Protein AF-A0A852VTM4-F1 (afdb_monomer_lite)

Radius of gyration: 18.99 Å; chains: 1; bounding box: 50×36×52 Å

Foldseek 3Di:
DDPVLLVVLCVCLVPPDPCNLVSLLVSLVVCLLQLVLVVSLVSLVVCLVVVHPCNLVSLLSNLVSCLQQQVLVVSLVSLVPHPDVSSVVSVVSNCVLLLHLPCVLVNLVVVLVPDPDLLVNLVSLLVSQLSCLLVVNHDPVSLVVSLVSCVVSVNLVSNLSSLLSQCLLQLPDPVSVVVSLVVLVVSPPGPLSLLSNLLSLLLSCVLPVPPVSLVVSVVSVVVGPGDTSSNSLSQLSNVVVVRHDPDDDHPHPDDPVSSSVSSVVSSVVSSVSSVVVVVD

pLDDT: mean 93.36, std 6.74, range [53.25, 98.69]

Secondary structure (DSSP, 8-state):
--HHHHHHHHHHHHS-STTHHHHHHHHHHHHHHTT-HHHHHHHHHHHHHTT-S-HHHHHHHHHHHHHHTT-HHHHHHHHTTS-HHHHHHHHHHHHHHTT--TTHHHHHHHHHHH---HHHHHHHHHHHHHHHHHTT---HHHHHHHHHHHHHTT-HHHHHHHHHHHHHHTTT-HHHHHHHHHHHHHH--SHHHHHHHHHHHHHHHHHHT-HHHHHHHHHHHHT-S---GGGHHHHHHHHHTT-PPPPPP---SS-HHHHHHHHHHHHHHHHHHHHHHHH-

Organism: NCBI:txid1285192

Sequence (280 aa):
MSNENIKVLRELGESRTVVSESAQVWCGYRLRTLGRTEEALGVFETLVAEGAERPALYSLQRAVTLAIDRRHRDAIAAAEELPGERRETVEFMVRAREGIYTGYPEMYERRIARAVSRRFQVELTGSWLRSKHLLGQATGNDVHRVRDEAEAAGHGGAVCKAIAVWGEMNLFDNHIGAQVEQELRENISSHDRYSALAHFLALRAWALGSEELLQLARQATLAVDHRNGAWIPVEILLEEMGHPVPSAQVQWIDSQASVRERWITLHSAVVERARTAAQA

Structure (mmCIF, N/CA/C/O backbone):
data_AF-A0A852VTM4-F1
#
_entry.id   AF-A0A852VTM4-F1
#
loop_
_atom_site.group_PDB
_atom_site.id
_atom_site.type_symbol
_atom_site.label_atom_id
_atom_site.label_alt_id
_atom_site.label_comp_id
_atom_site.label_asym_id
_atom_site.label_entity_id
_atom_site.label_seq_id
_atom_site.pdbx_PDB_ins_code
_atom_site.Cartn_x
_atom_site.Cartn_y
_atom_site.Cartn_z
_atom_site.occupancy
_atom_site.B_iso_or_equiv
_atom_site.auth_seq_id
_atom_site.auth_comp_id
_atom_site.auth_asym_id
_atom_site.auth_atom_id
_atom_site.pdbx_PDB_model_num
ATOM 1 N N . MET A 1 1 ? -11.903 -15.665 2.717 1.00 53.25 1 MET A N 1
ATOM 2 C CA . MET A 1 1 ? -12.117 -15.560 4.185 1.00 53.25 1 MET A CA 1
ATOM 3 C C . MET A 1 1 ? -13.590 -15.247 4.428 1.00 53.25 1 MET A C 1
ATOM 5 O O . MET A 1 1 ? -14.107 -14.397 3.719 1.00 53.25 1 MET A O 1
ATOM 9 N N . SER A 1 2 ? -14.272 -15.972 5.322 1.00 65.12 2 SER A N 1
ATOM 10 C CA . SER A 1 2 ? -15.742 -16.100 5.330 1.00 65.12 2 SER A CA 1
ATOM 11 C C . SER A 1 2 ? -16.481 -15.038 6.163 1.00 65.12 2 SER A C 1
ATOM 13 O O . SER A 1 2 ? -15.960 -14.517 7.150 1.00 65.12 2 SER A O 1
ATOM 15 N N . ASN A 1 3 ? -17.741 -14.774 5.790 1.00 79.56 3 ASN A N 1
ATOM 16 C CA . ASN A 1 3 ? -18.722 -13.997 6.569 1.00 79.56 3 ASN A CA 1
ATOM 17 C C . ASN A 1 3 ? -18.927 -14.532 8.000 1.00 79.56 3 ASN A C 1
ATOM 19 O O . ASN A 1 3 ? -19.365 -13.799 8.882 1.00 79.56 3 ASN A O 1
ATOM 23 N N . GLU A 1 4 ? -18.577 -15.794 8.238 1.00 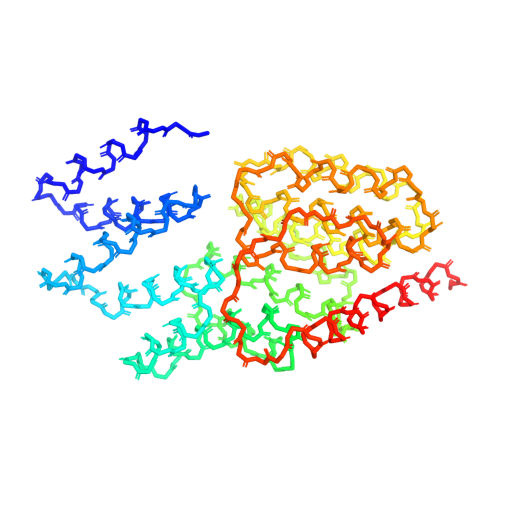84.25 4 GLU A N 1
ATOM 24 C CA . GLU A 1 4 ? -18.668 -16.469 9.532 1.00 84.25 4 GLU A CA 1
ATOM 25 C C . GLU A 1 4 ? -17.771 -15.818 10.592 1.00 84.25 4 GLU A C 1
ATOM 27 O O . GLU A 1 4 ? -18.231 -15.542 11.696 1.00 84.25 4 GLU A O 1
ATOM 32 N N . ASN A 1 5 ? -16.538 -15.436 10.236 1.00 84.94 5 ASN A N 1
ATOM 33 C CA . ASN A 1 5 ? -15.644 -14.733 11.163 1.00 84.94 5 ASN A CA 1
ATOM 34 C C . ASN A 1 5 ? -16.200 -13.362 11.577 1.00 84.94 5 ASN A C 1
ATOM 36 O O . ASN A 1 5 ? -16.026 -12.943 12.716 1.00 84.94 5 ASN A O 1
ATOM 40 N N . ILE A 1 6 ? -16.868 -12.654 10.659 1.00 91.75 6 ILE A N 1
ATOM 41 C CA . ILE A 1 6 ? -17.502 -11.360 10.957 1.00 91.75 6 ILE A CA 1
ATOM 42 C C . ILE A 1 6 ? -18.691 -11.562 11.890 1.00 91.75 6 ILE A C 1
ATOM 44 O O . ILE A 1 6 ? -18.846 -10.801 12.839 1.00 91.75 6 ILE A O 1
ATOM 48 N N . LYS A 1 7 ? -19.502 -12.596 11.644 1.00 91.81 7 LYS A N 1
ATOM 49 C CA . LYS A 1 7 ? -20.631 -12.950 12.504 1.00 91.81 7 LYS A CA 1
ATOM 50 C C . LYS A 1 7 ? -20.168 -13.223 13.939 1.00 91.81 7 LYS A C 1
ATOM 52 O O . LYS A 1 7 ? -20.672 -12.583 14.852 1.00 91.81 7 LYS A O 1
ATOM 57 N N . VAL A 1 8 ? -19.145 -14.062 14.116 1.00 92.62 8 VAL A N 1
ATOM 58 C CA . VAL A 1 8 ? -18.569 -14.362 15.440 1.00 92.62 8 VAL A CA 1
ATOM 59 C C . VAL A 1 8 ? -18.052 -13.095 16.130 1.00 92.62 8 VAL A C 1
ATOM 61 O O . VAL A 1 8 ? -18.303 -12.888 17.314 1.00 92.62 8 VAL A O 1
ATOM 64 N N . LEU A 1 9 ? -17.355 -12.213 15.405 1.00 93.44 9 LEU A N 1
ATOM 65 C CA . LEU A 1 9 ? -16.859 -10.954 15.975 1.00 93.44 9 LEU A CA 1
ATOM 66 C C . LEU A 1 9 ? -17.992 -10.001 16.385 1.00 93.44 9 LEU A C 1
ATOM 68 O O . LEU A 1 9 ? -17.848 -9.306 17.388 1.00 93.44 9 LEU A O 1
ATOM 72 N N . ARG A 1 10 ? -19.109 -9.971 15.644 1.00 93.25 10 ARG A N 1
ATOM 73 C CA . ARG A 1 10 ? -20.301 -9.193 16.019 1.00 93.25 10 ARG A CA 1
ATOM 74 C C . ARG A 1 10 ? -20.950 -9.744 17.284 1.00 93.25 10 ARG A C 1
ATOM 76 O O . ARG A 1 10 ? -21.135 -8.987 18.225 1.00 93.25 10 ARG A O 1
ATOM 83 N N . GLU A 1 11 ? -21.184 -11.053 17.345 1.00 92.38 11 GLU A N 1
ATOM 84 C CA . GLU A 1 11 ? -21.771 -11.716 18.520 1.00 92.38 11 GLU A CA 1
ATOM 85 C C . GLU A 1 11 ? -20.918 -11.494 19.782 1.00 92.38 11 GLU A C 1
ATOM 87 O O . GLU A 1 11 ? -21.432 -11.140 20.843 1.00 92.38 11 GLU A O 1
ATOM 92 N N . LEU A 1 12 ? -19.589 -11.619 19.669 1.00 92.12 12 L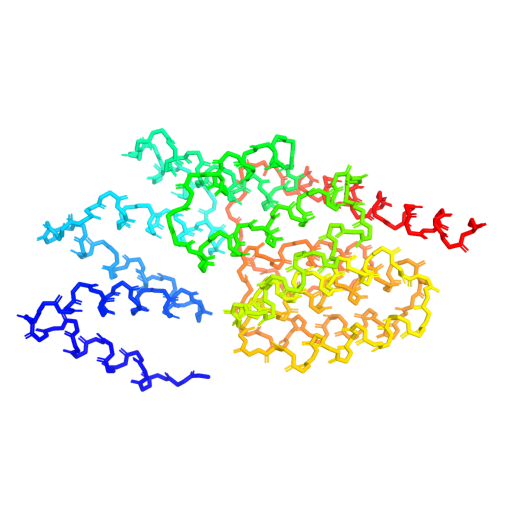EU A N 1
ATOM 93 C CA . LEU A 1 12 ? -18.672 -11.296 20.767 1.00 92.12 12 LEU A CA 1
ATOM 94 C C . LEU A 1 12 ? -18.719 -9.810 21.139 1.00 92.12 12 LEU A C 1
ATOM 96 O O . LEU A 1 12 ? -18.677 -9.480 22.323 1.00 92.12 12 LEU A O 1
ATOM 100 N N . GLY A 1 13 ? -18.835 -8.928 20.149 1.00 88.81 13 GLY A N 1
ATOM 101 C CA . GLY A 1 13 ? -18.973 -7.485 20.335 1.00 88.81 13 GLY A CA 1
ATOM 102 C C . GLY A 1 13 ? -20.284 -7.046 20.993 1.00 88.81 13 GLY A C 1
ATOM 103 O O . GLY A 1 13 ? -20.347 -5.937 21.511 1.00 88.81 13 GLY A O 1
ATOM 104 N N . GLU A 1 14 ? -21.307 -7.898 21.004 1.00 88.62 14 GLU A N 1
ATOM 105 C CA . GLU A 1 14 ? -22.592 -7.660 21.676 1.00 88.62 14 GLU A CA 1
ATOM 106 C C . GLU A 1 14 ? -22.625 -8.247 23.101 1.00 88.62 14 GLU A C 1
ATOM 108 O O . GLU A 1 14 ? -23.451 -7.857 23.927 1.00 88.62 14 GLU A O 1
ATOM 113 N N . SER A 1 15 ? -21.704 -9.163 23.422 1.00 83.62 15 SER A N 1
ATOM 114 C CA . SER A 1 15 ? -21.735 -9.993 24.637 1.00 83.62 15 SER A CA 1
ATOM 115 C C . SER A 1 15 ? -21.480 -9.261 25.971 1.00 83.62 15 SER A C 1
ATOM 117 O O . SER A 1 15 ? -21.492 -9.905 27.019 1.00 83.62 15 SER A O 1
ATOM 119 N N . ARG A 1 16 ? -21.258 -7.933 25.974 1.00 79.25 16 ARG A N 1
ATOM 120 C CA . ARG A 1 16 ? -20.900 -7.111 27.161 1.00 79.25 16 ARG A CA 1
ATOM 121 C C . ARG A 1 16 ? -19.764 -7.710 28.007 1.00 79.25 16 ARG A C 1
ATOM 123 O O . ARG A 1 16 ? -19.750 -7.603 29.232 1.00 79.25 16 ARG A O 1
ATOM 130 N N . THR A 1 17 ? -18.809 -8.362 27.353 1.00 83.62 17 THR A N 1
ATOM 131 C CA . THR A 1 17 ? -17.619 -8.940 27.991 1.00 83.62 17 THR A CA 1
ATOM 132 C C . THR A 1 17 ? -16.431 -7.978 27.925 1.00 83.62 17 THR A C 1
ATOM 134 O O . THR A 1 17 ? -16.429 -7.021 27.155 1.00 83.62 17 THR A O 1
ATOM 137 N N . VAL A 1 18 ? -15.355 -8.260 28.666 1.00 82.75 18 VAL A N 1
ATOM 138 C CA . VAL A 1 18 ? -14.104 -7.469 28.601 1.00 82.75 18 VAL A CA 1
ATOM 139 C C . VAL A 1 18 ? -13.436 -7.479 27.216 1.00 82.75 18 VAL A C 1
ATOM 141 O O . VAL A 1 18 ? -12.551 -6.675 26.948 1.00 82.75 18 VAL A O 1
ATOM 144 N N . VAL A 1 19 ? -13.844 -8.388 26.322 1.00 87.94 19 VAL A N 1
ATOM 145 C CA . VAL A 1 19 ? -13.322 -8.481 24.949 1.00 87.94 19 VAL A CA 1
ATOM 146 C C . VAL A 1 19 ? -14.236 -7.830 23.907 1.00 87.94 19 VAL A C 1
ATOM 148 O O . VAL A 1 19 ? -13.864 -7.794 22.736 1.00 87.94 19 VAL A O 1
ATOM 151 N N . SER A 1 20 ? -15.395 -7.302 24.315 1.00 88.62 20 SER A N 1
ATOM 152 C CA . SER A 1 20 ? -16.438 -6.761 23.430 1.00 88.62 20 SER A CA 1
ATOM 153 C C . SER A 1 20 ? -15.893 -5.675 22.498 1.00 88.62 20 SER A C 1
ATOM 155 O O . SER A 1 20 ? -15.987 -5.795 21.277 1.00 88.62 20 SER A O 1
ATOM 157 N N . GLU A 1 21 ? -15.211 -4.671 23.058 1.00 88.56 21 GLU A N 1
ATOM 158 C CA . GLU A 1 21 ? -14.627 -3.579 22.270 1.00 88.56 21 GLU A CA 1
ATOM 159 C C . GLU A 1 21 ? -13.563 -4.086 21.295 1.00 88.56 21 GLU A C 1
ATOM 161 O O . GLU A 1 21 ? -13.533 -3.716 20.123 1.00 88.56 21 GLU A O 1
ATOM 166 N N . SER A 1 22 ? -12.691 -4.986 21.760 1.00 90.56 22 SER A N 1
ATOM 167 C CA . SER A 1 22 ? -11.661 -5.575 20.903 1.00 90.56 22 SER A CA 1
ATOM 168 C C . SER A 1 22 ? -12.292 -6.345 19.742 1.00 90.56 22 SER A C 1
ATOM 170 O O . SER A 1 22 ? -11.836 -6.216 18.606 1.00 90.56 22 SER A O 1
ATOM 172 N N . ALA A 1 23 ? -13.358 -7.109 19.995 1.00 93.00 23 ALA A N 1
ATOM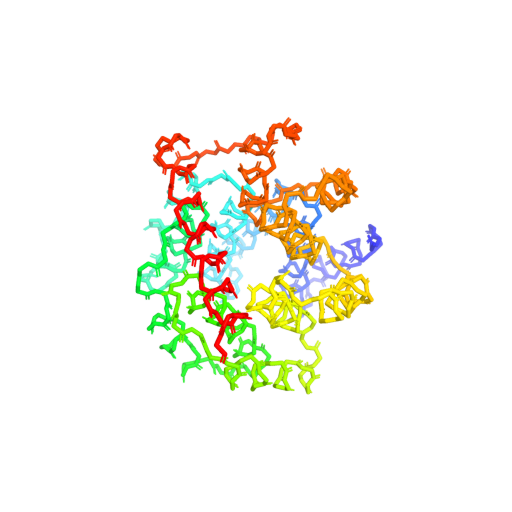 173 C CA . ALA A 1 23 ? -14.088 -7.836 18.963 1.00 93.00 23 ALA A CA 1
ATOM 174 C C . ALA A 1 23 ? -14.714 -6.886 17.928 1.00 93.00 23 ALA A C 1
ATOM 176 O O . ALA A 1 23 ? -14.562 -7.118 16.726 1.00 93.00 23 ALA A O 1
ATOM 177 N N . GLN A 1 24 ? -15.320 -5.777 18.366 1.00 93.44 24 GLN A N 1
ATOM 178 C CA . GLN A 1 24 ? -15.852 -4.742 17.474 1.00 93.44 24 GLN A CA 1
ATOM 179 C C . GLN A 1 24 ? -14.743 -4.093 16.631 1.00 93.44 24 GLN A C 1
ATOM 181 O O . GLN A 1 24 ? -14.876 -3.994 15.413 1.00 93.44 24 GLN A O 1
ATOM 186 N N . VAL A 1 25 ? -13.597 -3.745 17.223 1.00 93.12 25 VAL A N 1
ATOM 187 C CA . VAL A 1 25 ? -12.449 -3.193 16.479 1.00 93.12 25 VAL A CA 1
ATOM 188 C C . VAL A 1 25 ? -11.965 -4.162 15.399 1.00 93.12 25 VAL A C 1
ATOM 190 O O . VAL A 1 25 ? -11.777 -3.772 14.243 1.00 93.12 25 VAL A O 1
ATOM 193 N N . TRP A 1 26 ? -11.795 -5.442 15.743 1.00 93.38 26 TRP A N 1
ATOM 194 C CA . TRP A 1 26 ? -11.408 -6.466 14.773 1.00 93.38 26 TRP A CA 1
ATOM 195 C C . TRP A 1 26 ? -12.478 -6.678 13.698 1.00 93.38 26 TRP A C 1
ATOM 197 O O . TRP A 1 26 ? -12.126 -6.893 12.536 1.00 93.38 26 TRP A O 1
ATOM 207 N N . CYS A 1 27 ? -13.764 -6.570 14.046 1.00 94.81 27 CYS A N 1
ATOM 208 C CA . CYS A 1 27 ? -14.870 -6.593 13.090 1.00 94.81 27 CYS A CA 1
ATOM 209 C C . CYS A 1 27 ? -14.734 -5.453 12.072 1.00 94.81 27 CYS A C 1
ATOM 211 O O . CYS A 1 27 ? -14.711 -5.711 10.867 1.00 94.81 27 CYS A O 1
ATOM 213 N N . GLY A 1 28 ? -14.530 -4.218 12.544 1.00 95.31 28 GLY A N 1
ATOM 214 C CA . GLY A 1 28 ? -14.299 -3.046 11.696 1.00 95.31 28 GLY A CA 1
ATOM 215 C C . GLY A 1 28 ? -13.098 -3.227 10.761 1.00 95.31 28 GLY A C 1
ATOM 216 O O . GLY A 1 28 ? -13.202 -2.984 9.557 1.00 95.31 28 GLY A O 1
ATOM 217 N N . TYR A 1 29 ? -11.975 -3.755 11.264 1.00 92.94 29 TYR A N 1
ATOM 218 C CA . TYR A 1 29 ? -10.811 -4.070 10.423 1.00 92.94 29 TYR A CA 1
ATOM 219 C C . TYR A 1 29 ? -11.119 -5.099 9.338 1.00 92.94 29 TYR A C 1
ATOM 221 O O . TYR A 1 29 ? -10.671 -4.938 8.202 1.00 92.94 29 TYR A O 1
ATOM 229 N N . ARG A 1 30 ? -11.891 -6.144 9.654 1.00 91.44 30 ARG A N 1
ATOM 230 C CA . ARG A 1 30 ? -12.263 -7.168 8.671 1.00 91.44 30 ARG A CA 1
ATOM 231 C C . ARG A 1 30 ? -13.216 -6.636 7.613 1.00 91.44 30 ARG A C 1
ATOM 233 O O . ARG A 1 30 ? -12.986 -6.906 6.438 1.00 91.44 30 ARG A O 1
ATOM 240 N N . LEU A 1 31 ? -14.227 -5.868 8.010 1.00 94.25 31 LEU A N 1
ATOM 241 C CA . LEU A 1 31 ? -15.154 -5.216 7.084 1.00 94.25 31 LEU A CA 1
ATOM 242 C C . LEU A 1 31 ? -14.398 -4.304 6.109 1.00 94.25 31 LEU A C 1
ATOM 244 O O . LEU A 1 31 ? -14.565 -4.438 4.898 1.00 94.25 31 LEU A O 1
ATOM 248 N N . ARG A 1 32 ? -13.469 -3.485 6.620 1.00 93.06 32 ARG A N 1
ATOM 249 C CA . ARG A 1 32 ? -12.593 -2.629 5.806 1.00 93.06 32 ARG A CA 1
ATOM 250 C C . ARG A 1 32 ? -11.769 -3.420 4.787 1.00 93.06 32 ARG A C 1
ATOM 252 O O . ARG A 1 32 ? -11.744 -3.064 3.617 1.00 93.06 32 ARG A O 1
ATOM 259 N N . THR A 1 33 ? -11.114 -4.509 5.197 1.00 87.06 33 THR A N 1
ATOM 260 C CA . THR A 1 33 ? -10.317 -5.353 4.279 1.00 87.06 33 THR A CA 1
ATOM 261 C C . THR A 1 33 ? -11.158 -6.020 3.180 1.00 87.06 33 THR A C 1
ATOM 263 O O . THR A 1 33 ? -10.609 -6.436 2.162 1.00 87.06 33 THR A O 1
ATOM 266 N N . LEU A 1 34 ? -12.473 -6.146 3.372 1.00 88.31 34 LEU A N 1
ATOM 267 C CA . LEU A 1 34 ? -13.403 -6.690 2.378 1.00 88.31 34 LEU A CA 1
ATOM 268 C C . LEU A 1 34 ? -14.100 -5.606 1.540 1.00 88.31 34 LEU A C 1
ATOM 270 O O . LEU A 1 34 ? -15.012 -5.932 0.789 1.00 88.31 34 LEU A O 1
ATOM 274 N N . GLY A 1 35 ? -13.728 -4.330 1.689 1.00 89.38 35 GLY A N 1
ATOM 275 C CA . GLY A 1 35 ? -14.391 -3.226 0.987 1.00 89.38 35 GLY A CA 1
ATOM 276 C C . GLY A 1 35 ? -15.808 -2.925 1.484 1.00 89.38 35 GLY A C 1
ATOM 277 O O . GLY A 1 35 ? -16.553 -2.208 0.824 1.00 89.38 35 GLY A O 1
ATOM 278 N N . ARG A 1 36 ? -16.209 -3.457 2.648 1.00 94.06 36 ARG A N 1
ATOM 279 C CA . ARG A 1 36 ? -17.499 -3.158 3.298 1.00 94.06 36 ARG A CA 1
ATOM 280 C C . ARG A 1 36 ? -17.364 -1.885 4.132 1.00 94.06 36 ARG A C 1
ATOM 282 O O . ARG A 1 36 ? -17.519 -1.906 5.353 1.00 94.06 36 ARG A O 1
ATOM 289 N N . THR A 1 37 ? -16.992 -0.799 3.459 1.00 94.81 37 THR A N 1
ATOM 290 C CA . THR A 1 37 ? -16.524 0.446 4.079 1.00 94.81 37 THR A CA 1
ATOM 291 C C . THR A 1 37 ? -17.583 1.078 4.972 1.00 94.81 37 THR A C 1
ATOM 293 O O . THR A 1 37 ? -17.288 1.345 6.131 1.00 94.81 37 THR A O 1
ATOM 296 N N . GLU A 1 38 ? -18.820 1.230 4.497 1.00 97.12 38 GLU A N 1
ATOM 297 C CA . GLU A 1 38 ? -19.896 1.843 5.293 1.00 97.12 38 GLU A CA 1
ATOM 298 C C . GLU A 1 38 ? -20.192 1.060 6.582 1.00 97.12 38 GLU A C 1
ATOM 300 O O . GLU A 1 38 ? -20.377 1.644 7.646 1.00 97.12 38 GLU A O 1
ATOM 305 N N . GLU A 1 39 ? -20.143 -0.273 6.533 1.00 97.12 39 GLU A N 1
ATOM 306 C CA . GLU A 1 39 ? -20.316 -1.094 7.736 1.00 97.12 39 GLU A CA 1
ATOM 307 C C . GLU A 1 39 ? -19.127 -0.976 8.693 1.00 97.12 39 GLU A C 1
ATOM 309 O O . GLU A 1 39 ? -19.313 -0.973 9.908 1.00 97.12 39 GLU A O 1
ATOM 314 N N . ALA A 1 40 ? -17.901 -0.874 8.171 1.00 97.06 40 ALA A N 1
ATOM 315 C CA . ALA A 1 40 ? -16.721 -0.634 8.995 1.00 97.06 40 ALA A CA 1
ATOM 316 C C . ALA A 1 40 ? -16.779 0.741 9.679 1.00 97.06 40 ALA A C 1
ATOM 318 O O . ALA A 1 40 ? -16.452 0.846 10.861 1.00 97.06 40 ALA A O 1
ATOM 319 N N . LEU A 1 41 ? -17.212 1.778 8.952 1.00 97.75 41 LEU A N 1
ATOM 320 C CA . LEU A 1 41 ? -17.407 3.124 9.491 1.00 97.75 41 LEU A CA 1
ATOM 321 C C . LEU A 1 41 ? -18.455 3.117 10.601 1.00 97.75 41 LEU A C 1
ATOM 323 O O . LEU A 1 41 ? -18.151 3.594 11.691 1.00 97.75 41 LEU A O 1
ATOM 327 N N . GLY A 1 42 ? -19.608 2.478 10.376 1.00 97.19 42 GLY A N 1
ATOM 328 C CA . GLY A 1 42 ? -20.651 2.343 11.394 1.00 97.19 42 GLY A CA 1
ATOM 329 C C . GLY A 1 42 ? -20.140 1.695 12.685 1.00 97.19 42 GLY A C 1
ATOM 330 O O . GLY A 1 42 ? -20.409 2.196 13.770 1.00 97.19 42 GLY A O 1
ATOM 331 N N . VAL A 1 43 ? -19.315 0.644 12.585 1.00 95.94 43 VAL A N 1
ATOM 332 C CA . VAL A 1 43 ? -18.692 0.013 13.765 1.00 95.94 43 VAL A CA 1
ATOM 333 C C . VAL A 1 43 ? -17.804 0.994 14.542 1.00 95.94 43 VAL A C 1
ATOM 335 O O . VAL A 1 43 ? -17.890 1.058 15.768 1.00 95.94 43 VAL A O 1
ATOM 338 N N . PHE A 1 44 ? -16.946 1.763 13.862 1.00 96.38 44 PHE A N 1
ATOM 339 C CA . PHE A 1 44 ? -16.072 2.726 14.543 1.00 96.38 44 PHE A CA 1
ATOM 340 C C . PHE A 1 44 ? -16.839 3.926 15.104 1.00 96.38 44 PHE A C 1
ATOM 342 O O . PHE A 1 44 ? -16.475 4.428 16.164 1.00 96.38 44 PHE A O 1
ATOM 349 N N . GLU A 1 45 ? -17.899 4.372 14.434 1.00 95.19 45 GLU A N 1
ATOM 350 C CA . GLU A 1 45 ? -18.759 5.459 14.906 1.00 95.19 45 GLU A CA 1
ATOM 351 C C . GLU A 1 45 ? -19.545 5.055 16.156 1.00 95.19 45 GLU A C 1
ATOM 353 O O . GLU A 1 45 ? -19.565 5.818 17.121 1.00 95.19 45 GLU A O 1
ATOM 358 N N . THR A 1 46 ? -20.094 3.835 16.202 1.00 94.00 46 THR A N 1
ATOM 359 C CA . THR A 1 46 ? -20.719 3.283 17.414 1.00 94.00 46 THR A CA 1
ATOM 360 C C . THR A 1 46 ? -19.727 3.230 18.576 1.00 94.00 46 THR A C 1
ATOM 362 O O . THR A 1 46 ? -20.034 3.730 19.654 1.00 94.00 46 THR A O 1
ATOM 365 N N . LEU A 1 47 ? -18.509 2.724 18.349 1.00 92.81 47 LEU A N 1
ATOM 366 C CA . LEU A 1 47 ? -17.457 2.686 19.373 1.00 92.81 47 LEU A CA 1
ATOM 367 C C . LEU A 1 47 ? -17.111 4.081 19.926 1.00 92.81 47 LEU A C 1
ATOM 369 O O . LEU A 1 47 ? -16.870 4.234 21.122 1.00 92.81 47 LEU A O 1
ATOM 373 N N . VAL A 1 48 ? -17.082 5.114 19.078 1.00 91.69 48 VAL A N 1
ATOM 374 C CA . VAL A 1 48 ? -16.869 6.500 19.529 1.00 91.69 48 VAL A CA 1
ATOM 375 C C . VAL A 1 48 ? -18.069 7.005 20.338 1.00 91.69 48 VAL A C 1
ATOM 377 O O . VAL A 1 48 ? -17.875 7.598 21.399 1.00 91.69 48 VAL A O 1
ATOM 380 N N . ALA A 1 49 ? -19.293 6.769 19.860 1.00 90.44 49 ALA A N 1
ATOM 381 C CA . ALA A 1 49 ? -20.521 7.274 20.474 1.00 90.44 49 ALA A CA 1
ATOM 382 C C . ALA A 1 49 ? -20.829 6.635 21.839 1.00 90.44 49 ALA A C 1
ATOM 384 O O . ALA A 1 49 ? -21.319 7.315 22.738 1.00 90.44 49 ALA A O 1
ATOM 385 N N . GLU A 1 50 ? -20.514 5.351 22.013 1.00 87.44 50 GLU A N 1
ATOM 386 C CA . GLU A 1 50 ? -20.751 4.607 23.258 1.00 87.44 50 GLU A CA 1
ATOM 387 C C . GLU A 1 50 ? -19.721 4.916 24.359 1.00 87.44 50 GLU A C 1
ATOM 389 O O . GLU A 1 50 ? -19.821 4.386 25.464 1.00 87.44 50 GLU A O 1
ATOM 394 N N . GLY A 1 51 ? -18.749 5.798 24.095 1.00 76.19 51 GLY A N 1
ATOM 395 C CA . GLY A 1 51 ? -17.747 6.196 25.085 1.00 76.19 51 GLY A CA 1
ATOM 396 C C . GLY A 1 51 ? -16.776 5.070 25.443 1.00 76.19 51 GLY A C 1
ATOM 397 O O . GLY A 1 51 ? -16.305 5.012 26.579 1.00 76.19 51 GLY A O 1
ATOM 398 N N . ALA A 1 52 ? -16.492 4.182 24.487 1.00 76.12 52 ALA A N 1
ATOM 399 C CA . ALA A 1 52 ? -15.568 3.065 24.653 1.00 76.12 52 ALA A CA 1
ATOM 400 C C . ALA A 1 52 ? -14.173 3.537 25.108 1.00 76.12 52 ALA A C 1
ATOM 402 O O . ALA A 1 52 ? -13.812 4.699 24.919 1.00 76.12 52 ALA A O 1
ATOM 403 N N . GLU A 1 53 ? -13.349 2.645 25.667 1.00 82.06 53 GLU A N 1
ATOM 404 C CA . GLU A 1 53 ? -12.122 3.005 26.410 1.00 82.06 53 GLU A CA 1
ATOM 405 C C . GLU A 1 53 ? -11.115 3.879 25.633 1.00 82.06 53 GLU A C 1
ATOM 407 O O . GLU A 1 53 ? -10.255 4.544 26.219 1.00 82.06 53 GLU A O 1
ATOM 412 N N . ARG A 1 54 ? -11.160 3.851 24.294 1.00 85.94 54 ARG A N 1
ATOM 413 C CA . ARG A 1 54 ? -10.155 4.466 23.412 1.00 85.94 54 ARG A CA 1
ATOM 414 C C . ARG A 1 54 ? -10.791 5.280 22.278 1.00 85.94 54 ARG A C 1
ATOM 416 O O . ARG A 1 54 ? -10.477 5.027 21.113 1.00 85.94 54 ARG A O 1
ATOM 423 N N . PRO A 1 55 ? -11.598 6.317 22.563 1.00 87.19 55 P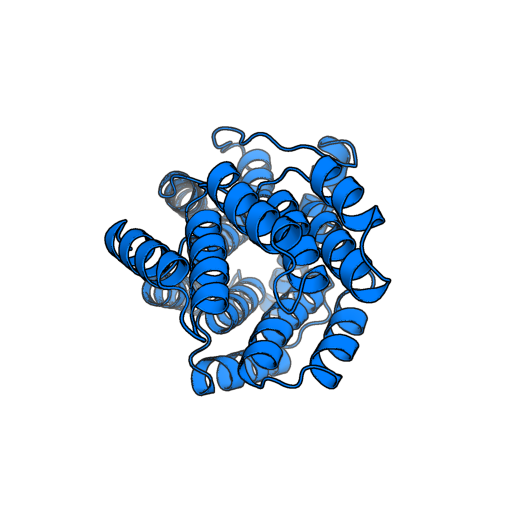RO A N 1
ATOM 424 C CA . PRO A 1 55 ? -12.373 7.019 21.535 1.00 87.19 55 PRO A CA 1
ATOM 425 C C . PRO A 1 55 ? -11.471 7.634 20.457 1.00 87.19 55 PRO A C 1
ATOM 427 O O . PRO A 1 55 ? -11.729 7.500 19.267 1.00 87.19 55 PRO A O 1
ATOM 430 N N . ALA A 1 56 ? -10.319 8.186 20.848 1.00 89.44 56 ALA A N 1
ATOM 431 C CA . ALA A 1 56 ? -9.367 8.759 19.900 1.00 89.44 56 ALA A CA 1
ATOM 432 C C . ALA A 1 56 ? -8.686 7.720 18.982 1.00 89.44 56 ALA A C 1
ATOM 434 O O . ALA A 1 56 ? -8.223 8.071 17.896 1.00 89.44 56 ALA A O 1
ATOM 435 N N . LEU A 1 57 ? -8.594 6.448 19.397 1.00 90.69 57 LEU A N 1
ATOM 436 C CA . LEU A 1 57 ? -8.168 5.361 18.509 1.00 90.69 57 LEU A CA 1
ATOM 437 C C . LEU A 1 57 ? -9.261 5.069 17.478 1.00 90.69 57 LEU A C 1
ATOM 439 O O . LEU A 1 57 ? -8.948 4.896 16.305 1.00 90.69 57 LEU A O 1
ATOM 443 N N . TYR A 1 58 ? -10.521 5.027 17.900 1.00 93.38 58 TYR A N 1
ATOM 444 C CA . TYR A 1 58 ? -11.652 4.702 17.033 1.00 93.38 58 TYR A CA 1
ATOM 445 C C . TYR A 1 58 ? -11.925 5.818 16.015 1.00 93.38 58 TYR A C 1
ATOM 447 O O . TYR A 1 58 ? -12.054 5.521 14.827 1.00 93.38 58 TYR A O 1
ATOM 455 N N . SER A 1 59 ? -11.834 7.092 16.416 1.00 95.12 59 SER A N 1
ATOM 456 C CA . SER A 1 59 ? -11.857 8.236 15.488 1.00 95.12 59 SER A CA 1
ATOM 457 C C . SER A 1 59 ? -10.717 8.169 14.465 1.00 95.12 59 SER A C 1
ATOM 459 O O . SER A 1 59 ? -10.934 8.399 13.275 1.00 95.12 59 SER A O 1
ATOM 461 N N . LEU A 1 60 ? -9.506 7.780 14.891 1.00 95.94 60 LEU A N 1
ATOM 462 C CA . LEU A 1 60 ? -8.401 7.541 13.959 1.00 95.94 60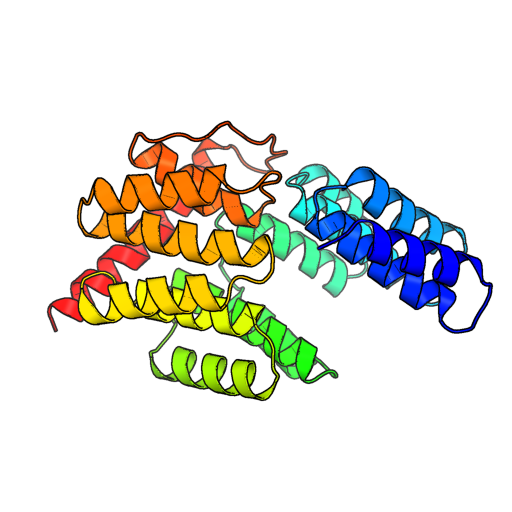 LEU A CA 1
ATOM 463 C C . LEU A 1 60 ? -8.734 6.406 12.983 1.00 95.94 60 LEU A C 1
ATOM 465 O O . LEU A 1 60 ? -8.496 6.546 11.788 1.00 95.94 60 LEU A O 1
ATOM 469 N N . GLN A 1 61 ? -9.283 5.287 13.459 1.00 96.38 61 GLN A N 1
ATOM 470 C CA . GLN A 1 61 ? -9.624 4.165 12.582 1.00 96.38 61 GLN A CA 1
ATOM 471 C C . GLN A 1 61 ? -10.744 4.503 11.597 1.00 96.38 61 GLN A C 1
ATOM 473 O O . GLN A 1 61 ? -10.682 4.038 10.458 1.00 96.38 61 GLN A O 1
ATOM 478 N N . ARG A 1 62 ? -11.700 5.360 11.968 1.00 97.00 62 ARG A N 1
ATOM 479 C CA . ARG A 1 62 ? -12.686 5.937 11.044 1.00 97.00 62 ARG A CA 1
ATOM 480 C C . ARG A 1 62 ? -11.997 6.712 9.915 1.00 97.00 62 ARG A C 1
ATOM 482 O O . ARG A 1 62 ? -12.182 6.375 8.747 1.00 97.00 62 ARG A O 1
ATOM 489 N N . ALA A 1 63 ? -11.125 7.665 10.246 1.00 97.69 63 ALA A N 1
ATOM 490 C CA . ALA A 1 63 ? -10.393 8.457 9.252 1.00 97.69 63 ALA A CA 1
ATOM 491 C C . ALA A 1 63 ? -9.469 7.596 8.360 1.00 97.69 63 ALA A C 1
ATOM 493 O O . ALA A 1 63 ? -9.430 7.755 7.141 1.00 97.69 63 ALA A O 1
ATOM 494 N N . VAL A 1 64 ? -8.781 6.609 8.943 1.00 96.81 64 VAL A N 1
ATOM 495 C CA . VAL A 1 64 ? -7.958 5.629 8.209 1.00 96.81 64 VAL A CA 1
ATOM 496 C C . VAL A 1 64 ? -8.800 4.773 7.258 1.00 96.81 64 VAL A C 1
ATOM 498 O O . VAL A 1 64 ? -8.344 4.436 6.166 1.00 96.81 64 VAL A O 1
ATOM 501 N N . THR A 1 65 ? -10.024 4.418 7.651 1.00 97.50 65 THR A N 1
ATOM 502 C CA . THR A 1 65 ? -10.946 3.635 6.815 1.00 97.50 65 THR A CA 1
ATOM 503 C C . THR A 1 65 ? -11.358 4.419 5.573 1.00 97.50 65 THR A C 1
ATOM 505 O O . THR A 1 65 ? -11.248 3.882 4.474 1.00 97.50 65 THR A O 1
ATOM 508 N N . LEU A 1 66 ? -11.693 5.703 5.726 1.00 97.75 66 LEU A N 1
ATOM 509 C CA . LEU A 1 66 ? -11.955 6.614 4.604 1.00 97.75 66 LEU A CA 1
ATOM 510 C C . LEU A 1 66 ? -10.735 6.745 3.677 1.00 97.75 66 LEU A C 1
ATOM 512 O O . LEU A 1 66 ? -10.865 6.657 2.456 1.00 97.75 66 LEU A O 1
ATOM 516 N N . ALA A 1 67 ? -9.532 6.891 4.246 1.00 97.00 67 ALA A N 1
ATOM 517 C CA . ALA A 1 67 ? -8.300 6.997 3.462 1.00 97.00 67 ALA A CA 1
ATOM 518 C C . ALA A 1 67 ? -8.009 5.719 2.656 1.00 97.00 67 ALA A C 1
ATOM 520 O O . ALA A 1 67 ? -7.589 5.794 1.501 1.00 97.00 67 ALA A O 1
ATOM 521 N N . ILE A 1 68 ? -8.231 4.538 3.246 1.00 95.06 68 ILE A N 1
ATOM 522 C CA . ILE A 1 68 ? -8.080 3.253 2.549 1.00 95.06 68 ILE A CA 1
ATOM 523 C C . ILE A 1 68 ? -9.106 3.136 1.418 1.00 95.06 68 ILE A C 1
ATOM 525 O O . ILE A 1 68 ? -8.731 2.738 0.319 1.00 95.06 68 ILE A O 1
ATOM 529 N N . ASP A 1 69 ? -10.353 3.537 1.647 1.00 95.69 69 ASP A N 1
ATOM 530 C CA . ASP A 1 69 ? -11.448 3.467 0.669 1.00 95.69 69 ASP A CA 1
ATOM 531 C C . ASP A 1 69 ? -11.385 4.543 -0.431 1.00 95.69 69 ASP A C 1
ATOM 533 O O . ASP A 1 69 ? -12.307 4.691 -1.222 1.00 95.69 69 ASP A O 1
ATOM 537 N N . ARG A 1 70 ? -10.280 5.296 -0.528 1.00 96.44 70 ARG A N 1
ATOM 538 C CA . ARG A 1 70 ? -10.080 6.359 -1.532 1.00 96.44 70 ARG A CA 1
ATOM 539 C C . ARG A 1 70 ? -10.983 7.587 -1.356 1.00 96.44 70 ARG A C 1
ATOM 541 O O . ARG A 1 70 ? -11.072 8.436 -2.246 1.00 96.44 70 ARG A O 1
ATOM 548 N N . ARG A 1 71 ? -11.600 7.743 -0.184 1.00 97.50 71 ARG A N 1
ATOM 549 C CA . ARG A 1 71 ? -12.361 8.934 0.221 1.00 97.50 71 ARG A CA 1
ATOM 550 C C . ARG A 1 71 ? -11.425 9.953 0.876 1.00 97.50 71 ARG A C 1
ATOM 552 O O . ARG A 1 71 ? -11.544 10.254 2.060 1.00 97.50 71 ARG A O 1
ATOM 559 N N . HIS A 1 72 ? -10.408 10.416 0.138 1.00 97.88 72 HIS A N 1
ATOM 560 C CA . HIS A 1 72 ? -9.307 11.179 0.737 1.00 97.88 72 HIS A CA 1
ATOM 561 C C . HIS A 1 72 ? -9.757 12.520 1.326 1.00 97.88 72 HIS A C 1
ATOM 563 O O . HIS A 1 72 ? -9.289 12.877 2.403 1.00 97.88 72 HIS A O 1
ATOM 569 N N . ARG A 1 73 ? -10.678 13.245 0.675 1.00 97.94 73 ARG A N 1
ATOM 570 C CA . ARG A 1 73 ? -11.224 14.501 1.224 1.00 97.94 73 ARG A CA 1
ATOM 571 C C . ARG A 1 73 ? -11.944 14.263 2.544 1.00 97.94 73 ARG A C 1
ATOM 573 O O . ARG A 1 73 ? -11.648 14.945 3.521 1.00 97.94 73 ARG A O 1
ATOM 580 N N . ASP A 1 74 ? -12.808 13.251 2.588 1.00 98.25 74 ASP A N 1
ATOM 581 C CA . ASP A 1 74 ? -13.515 12.880 3.814 1.00 98.25 74 ASP A CA 1
ATOM 582 C C . ASP A 1 74 ? -12.534 12.437 4.910 1.00 98.25 74 ASP A C 1
ATOM 584 O O . ASP A 1 74 ? -12.710 12.775 6.078 1.00 98.25 74 ASP A O 1
ATOM 588 N N . ALA A 1 75 ? -11.472 11.711 4.545 1.00 98.19 75 ALA A N 1
ATOM 589 C CA . ALA A 1 75 ? -10.439 11.285 5.483 1.00 98.19 75 ALA A CA 1
ATOM 590 C C . ALA A 1 75 ? -9.680 12.470 6.096 1.00 98.19 75 ALA A C 1
ATOM 592 O O . ALA A 1 75 ? -9.433 12.467 7.300 1.00 98.19 75 ALA A O 1
ATOM 593 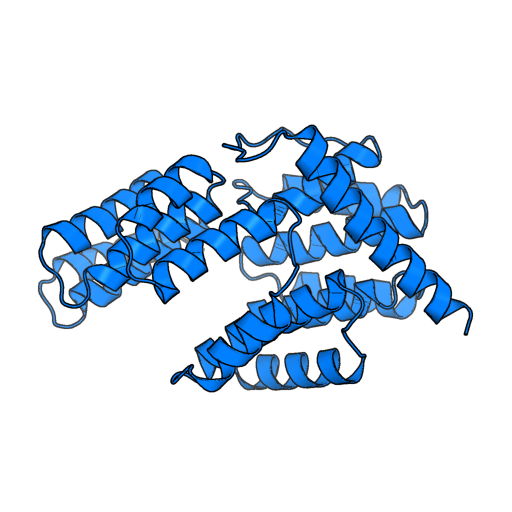N N . ILE A 1 76 ? -9.326 13.477 5.288 1.00 98.00 76 ILE A N 1
ATOM 594 C CA . ILE A 1 76 ? -8.675 14.702 5.770 1.00 98.00 76 ILE A CA 1
ATOM 595 C C . ILE A 1 76 ? -9.615 15.486 6.683 1.00 98.00 76 ILE A C 1
ATOM 597 O O . ILE A 1 76 ? -9.196 15.852 7.776 1.00 98.00 76 ILE A O 1
ATOM 601 N N . ALA A 1 77 ? -10.881 15.662 6.295 1.00 97.69 77 ALA A N 1
ATOM 602 C CA . ALA A 1 77 ? -11.878 16.324 7.136 1.00 97.69 77 ALA A CA 1
ATOM 603 C C . ALA A 1 77 ? -12.046 15.601 8.486 1.00 97.69 77 ALA A C 1
ATOM 605 O O . ALA A 1 77 ? -11.970 16.219 9.543 1.00 97.69 77 ALA A O 1
ATOM 606 N N . ALA A 1 78 ? -12.164 14.269 8.475 1.00 96.75 78 ALA A N 1
ATOM 607 C CA . ALA A 1 78 ? -12.233 13.468 9.698 1.00 96.75 78 ALA A CA 1
ATOM 608 C C . ALA A 1 78 ? -10.947 13.536 10.546 1.00 96.75 78 ALA A C 1
ATOM 610 O O . ALA A 1 78 ? -10.989 13.305 11.754 1.00 96.75 78 ALA A O 1
ATOM 611 N N . ALA A 1 79 ? -9.797 13.832 9.936 1.00 96.56 79 ALA A N 1
ATOM 612 C CA . ALA A 1 79 ? -8.529 13.968 10.641 1.00 96.56 79 ALA A CA 1
ATOM 613 C C . ALA A 1 79 ? -8.371 15.320 11.355 1.00 96.56 79 ALA A C 1
ATOM 615 O O . ALA A 1 79 ? -7.528 15.420 12.247 1.00 96.56 79 ALA A O 1
ATOM 616 N N . GLU A 1 80 ? -9.165 16.341 11.017 1.00 95.25 80 GLU A N 1
ATOM 617 C CA . GLU A 1 80 ? -9.103 17.660 11.666 1.00 95.25 80 GLU A CA 1
ATOM 618 C C . GLU A 1 80 ? -9.454 17.599 13.157 1.00 95.25 80 GLU A C 1
ATOM 620 O O . GLU A 1 80 ? -8.917 18.369 13.952 1.00 95.25 80 GLU A O 1
ATOM 625 N N . GLU A 1 81 ? -10.287 16.631 13.538 1.00 90.31 81 GLU A N 1
ATOM 626 C CA . GLU A 1 81 ? -10.705 16.361 14.917 1.00 90.31 81 GLU A CA 1
ATOM 627 C C . GLU A 1 81 ? -9.658 15.557 15.714 1.00 90.31 81 GLU A C 1
ATOM 629 O O . GLU A 1 81 ? -9.792 15.366 16.926 1.00 90.31 81 GLU A O 1
ATOM 634 N N . LEU A 1 82 ? -8.609 15.050 15.054 1.00 94.44 82 LEU A N 1
ATOM 635 C CA . LEU A 1 82 ? -7.603 14.191 15.674 1.00 94.44 82 LEU A CA 1
ATOM 636 C C . LEU A 1 82 ? -6.422 14.999 16.236 1.00 94.44 82 LEU A C 1
ATOM 638 O O . LEU A 1 82 ? -5.958 15.961 15.622 1.00 94.44 82 LEU A O 1
ATOM 642 N N . PRO A 1 83 ? -5.836 14.567 17.368 1.00 89.50 83 PRO A N 1
ATOM 643 C CA . PRO A 1 83 ? -4.638 15.201 17.902 1.00 89.50 83 PRO A CA 1
ATOM 644 C C . PRO A 1 83 ? -3.409 14.896 17.032 1.00 89.50 83 PRO A C 1
ATOM 646 O O . PRO A 1 83 ? -3.219 13.750 16.618 1.00 89.50 83 PRO A O 1
ATOM 649 N N . GLY A 1 84 ? -2.556 15.911 16.837 1.00 87.75 84 GLY A N 1
ATOM 650 C CA . GLY A 1 84 ? -1.217 15.889 16.218 1.00 87.75 84 GLY A CA 1
ATOM 651 C C . GLY A 1 84 ? -0.843 14.620 15.445 1.00 87.75 84 GLY A C 1
ATOM 652 O O . GLY A 1 84 ? -1.198 14.463 14.283 1.00 87.75 84 GLY A O 1
ATOM 653 N N . GLU A 1 85 ? -0.157 13.682 16.102 1.00 86.81 85 GLU A N 1
ATOM 654 C CA . GLU A 1 85 ? 0.400 12.476 15.461 1.00 86.81 85 GLU A CA 1
ATOM 655 C C . GLU A 1 85 ? -0.646 11.572 14.779 1.00 86.81 85 GLU A C 1
ATOM 657 O O . GLU A 1 85 ? -0.349 10.871 13.805 1.00 86.81 85 GLU A O 1
ATOM 662 N N . ARG A 1 86 ? -1.888 11.563 15.278 1.00 91.12 86 ARG A N 1
ATOM 663 C CA . ARG A 1 86 ? -2.983 10.791 14.670 1.00 91.12 86 ARG A CA 1
ATOM 664 C C . ARG A 1 86 ? -3.481 11.464 13.397 1.00 91.12 86 ARG A C 1
ATOM 666 O O . ARG A 1 86 ? -3.691 10.770 12.405 1.00 91.12 86 ARG A O 1
ATOM 673 N N . ARG A 1 87 ? -3.607 12.792 13.413 1.00 94.94 87 ARG A N 1
ATOM 674 C CA . ARG A 1 87 ? -3.910 13.587 12.220 1.00 94.94 87 ARG A CA 1
ATOM 675 C C . ARG A 1 87 ? -2.825 13.403 11.162 1.00 94.94 87 ARG A C 1
ATOM 677 O O . ARG A 1 87 ? -3.134 13.000 10.044 1.00 94.94 87 ARG A O 1
ATOM 684 N N . GLU A 1 88 ? -1.560 13.565 11.553 1.00 92.69 88 GLU A N 1
ATOM 685 C CA . GLU A 1 88 ? -0.404 13.338 10.678 1.00 92.69 88 GLU A CA 1
ATOM 686 C C . GLU A 1 88 ? -0.445 11.942 10.046 1.00 92.69 88 GLU A C 1
ATOM 688 O O . GLU A 1 88 ? -0.210 11.795 8.851 1.00 92.69 88 GLU A O 1
ATOM 693 N N . THR A 1 89 ? -0.799 10.904 10.813 1.00 91.94 89 THR A N 1
ATOM 694 C CA . THR A 1 89 ? -0.916 9.536 10.281 1.00 91.94 89 THR A CA 1
ATOM 695 C C . THR A 1 89 ? -1.891 9.457 9.102 1.00 91.94 89 THR A C 1
ATOM 697 O O . THR A 1 89 ? -1.567 8.815 8.103 1.00 91.94 89 THR A O 1
ATOM 700 N N . VAL A 1 90 ? -3.057 10.102 9.187 1.00 96.38 90 VAL A N 1
ATOM 701 C CA . VAL A 1 90 ? -4.052 10.104 8.101 1.00 96.38 90 VAL A CA 1
ATOM 702 C C . VAL A 1 90 ? -3.562 10.933 6.916 1.00 96.38 90 VAL A C 1
ATOM 704 O O . VAL A 1 90 ? -3.630 10.467 5.778 1.00 96.38 90 VAL A O 1
ATOM 707 N N . GLU A 1 91 ? -2.998 12.113 7.176 1.00 95.62 91 GLU A N 1
ATOM 708 C CA . GLU A 1 91 ? -2.424 12.981 6.143 1.00 95.62 91 GLU A CA 1
ATOM 709 C C . GLU A 1 91 ? -1.321 12.261 5.355 1.00 95.62 91 GLU A C 1
ATOM 711 O O . GLU A 1 91 ? -1.314 12.292 4.124 1.00 95.62 91 GLU A O 1
ATOM 716 N N . PHE A 1 92 ? -0.436 11.527 6.037 1.00 93.94 92 PHE A N 1
ATOM 717 C CA . PHE A 1 92 ? 0.576 10.688 5.394 1.00 93.94 92 PHE A CA 1
ATOM 718 C C . PHE A 1 92 ? -0.037 9.507 4.632 1.00 93.94 92 PHE A C 1
ATOM 720 O O . PHE A 1 92 ? 0.471 9.109 3.585 1.00 93.94 92 PHE A O 1
ATOM 727 N N . MET A 1 93 ? -1.131 8.911 5.096 1.00 94.75 93 MET A N 1
ATOM 728 C CA . MET A 1 93 ? -1.779 7.858 4.310 1.00 94.75 93 MET A CA 1
ATOM 729 C C . MET A 1 93 ? -2.345 8.407 2.998 1.00 94.75 93 MET A C 1
ATOM 731 O O . MET A 1 93 ? -2.116 7.803 1.951 1.00 94.75 93 MET A O 1
ATOM 735 N N . VAL A 1 94 ? -3.014 9.561 3.043 1.00 97.25 94 VAL A N 1
ATOM 736 C CA . VAL A 1 94 ? -3.578 10.229 1.862 1.00 97.25 94 VAL A CA 1
ATOM 737 C C . VAL A 1 94 ? -2.477 10.675 0.900 1.00 97.25 94 VAL A C 1
ATOM 739 O O . VAL A 1 94 ? -2.486 10.276 -0.262 1.00 97.25 94 VAL A O 1
ATOM 742 N N . ARG A 1 95 ? -1.473 11.414 1.385 1.00 96.75 95 ARG A N 1
ATOM 743 C CA . ARG A 1 95 ? -0.352 11.907 0.564 1.00 96.75 95 ARG A CA 1
ATOM 744 C C . ARG A 1 95 ? 0.403 10.786 -0.146 1.00 96.75 95 ARG A C 1
ATOM 746 O O . ARG A 1 95 ? 0.780 10.945 -1.306 1.00 96.75 95 ARG A O 1
ATOM 753 N N . ALA A 1 96 ? 0.539 9.624 0.495 1.00 95.50 96 ALA A N 1
ATOM 754 C CA . ALA A 1 96 ? 1.178 8.472 -0.126 1.00 95.50 96 ALA A CA 1
ATOM 755 C C . ALA A 1 96 ? 0.387 8.010 -1.350 1.00 95.50 96 ALA A C 1
ATOM 757 O O . ALA A 1 96 ? 0.992 7.674 -2.358 1.00 95.50 96 ALA A O 1
ATOM 758 N N . ARG A 1 97 ? -0.954 8.020 -1.293 1.00 95.12 97 ARG A N 1
ATOM 759 C CA . ARG A 1 97 ? -1.820 7.662 -2.434 1.00 95.12 97 ARG A CA 1
ATOM 760 C C . ARG A 1 97 ? -1.752 8.678 -3.563 1.00 95.12 97 ARG A C 1
ATOM 762 O O . ARG A 1 97 ? -1.952 8.314 -4.717 1.00 95.12 97 ARG A O 1
ATOM 769 N N . GLU A 1 98 ? -1.396 9.912 -3.244 1.00 96.31 98 GLU A N 1
ATOM 770 C CA . GLU A 1 98 ? -1.173 10.979 -4.215 1.00 96.31 98 GLU A CA 1
ATOM 771 C C . GLU A 1 98 ? 0.249 11.008 -4.795 1.00 96.31 98 GLU A C 1
ATOM 773 O O . GLU A 1 98 ? 0.565 11.908 -5.572 1.00 96.31 98 GLU A O 1
ATOM 778 N N . GLY A 1 99 ? 1.101 10.037 -4.444 1.00 97.00 99 GLY A N 1
ATOM 779 C CA . GLY A 1 99 ? 2.474 9.943 -4.946 1.00 97.00 99 GLY A CA 1
ATOM 780 C C . GLY A 1 99 ? 3.453 10.888 -4.244 1.00 97.00 99 GLY A C 1
ATOM 781 O O . GLY A 1 99 ? 4.501 11.208 -4.798 1.00 97.00 99 GLY A O 1
ATOM 782 N N . ILE A 1 100 ? 3.136 11.358 -3.035 1.00 97.25 100 ILE A N 1
ATOM 783 C CA . ILE A 1 100 ? 3.991 12.262 -2.256 1.00 97.25 100 ILE A CA 1
ATOM 784 C C . ILE A 1 100 ? 4.661 11.461 -1.137 1.00 97.25 100 ILE A C 1
ATOM 786 O O . ILE A 1 100 ? 3.991 11.007 -0.214 1.00 97.25 100 ILE A O 1
ATOM 790 N N . TYR A 1 101 ? 5.988 11.311 -1.213 1.00 95.38 101 TYR A N 1
ATOM 791 C CA . TYR A 1 101 ? 6.782 10.499 -0.275 1.00 95.38 101 TYR A CA 1
ATOM 792 C C . TYR A 1 101 ? 7.863 11.274 0.494 1.00 95.38 101 TYR A C 1
ATOM 794 O O . TYR A 1 101 ? 8.553 10.700 1.336 1.00 95.38 101 TYR A O 1
ATOM 802 N N . THR A 1 102 ? 8.011 12.577 0.257 1.00 91.44 102 THR A N 1
ATOM 803 C CA . THR A 1 102 ? 8.993 13.415 0.961 1.00 91.44 102 THR A CA 1
ATOM 804 C C . THR A 1 102 ? 8.771 13.379 2.477 1.00 91.44 102 THR A C 1
ATOM 806 O O . THR A 1 102 ? 7.657 13.612 2.948 1.00 91.44 102 THR A O 1
ATOM 809 N N . GLY A 1 103 ? 9.825 13.086 3.246 1.00 92.25 103 GLY A N 1
ATOM 810 C CA . GLY A 1 103 ? 9.783 13.019 4.713 1.00 92.25 103 GLY A CA 1
ATOM 811 C C . GLY A 1 103 ? 9.222 11.713 5.302 1.00 92.25 103 GLY A C 1
ATOM 812 O O . GLY A 1 103 ? 9.066 11.607 6.522 1.00 92.25 103 GLY A O 1
ATOM 813 N N . TYR A 1 104 ? 8.866 10.728 4.465 1.00 94.25 104 TYR A N 1
ATOM 814 C CA . TYR A 1 104 ? 8.294 9.459 4.934 1.00 94.25 104 TYR A CA 1
ATOM 815 C C . TYR A 1 104 ? 9.296 8.560 5.658 1.00 94.25 104 TYR A C 1
ATOM 817 O O . TYR A 1 104 ? 8.911 8.011 6.694 1.00 94.25 104 TYR A O 1
ATOM 825 N N . PRO A 1 105 ? 10.534 8.361 5.161 1.00 95.38 105 PRO A N 1
ATOM 826 C CA . PRO A 1 105 ? 11.522 7.547 5.862 1.00 95.38 105 PRO A CA 1
ATOM 827 C C . PRO A 1 105 ? 11.743 8.024 7.301 1.00 95.38 105 PRO A C 1
ATOM 829 O O . PRO A 1 105 ? 11.577 7.238 8.232 1.00 95.38 105 PRO A O 1
ATOM 832 N N . GLU A 1 106 ? 11.966 9.324 7.499 1.00 94.69 106 GLU A N 1
ATOM 833 C CA . GLU A 1 106 ? 12.221 9.930 8.808 1.00 94.69 106 GLU A CA 1
ATOM 834 C C . GLU A 1 106 ? 10.993 9.824 9.723 1.00 94.69 106 GLU A C 1
ATOM 836 O O . GLU A 1 106 ? 11.101 9.620 10.935 1.00 94.69 106 GLU A O 1
ATOM 841 N N . MET A 1 107 ? 9.793 9.968 9.156 1.00 93.38 107 MET A N 1
ATOM 842 C CA . MET A 1 107 ? 8.541 9.783 9.887 1.00 93.38 107 MET A CA 1
ATOM 843 C C . MET A 1 107 ? 8.364 8.336 10.351 1.00 93.38 107 MET A C 1
ATOM 845 O O . MET A 1 107 ? 8.043 8.110 11.522 1.00 93.38 107 MET A O 1
ATOM 849 N N . TYR A 1 108 ? 8.615 7.348 9.488 1.00 95.00 108 TYR A N 1
ATOM 850 C CA . TYR A 1 108 ? 8.553 5.949 9.898 1.00 95.00 108 TYR A CA 1
ATOM 851 C C . TYR A 1 108 ? 9.643 5.590 10.906 1.00 95.00 108 TYR A C 1
ATOM 853 O O . TYR A 1 108 ? 9.342 4.868 11.849 1.00 95.00 108 TYR A O 1
ATOM 861 N N . GLU A 1 109 ? 10.858 6.124 10.783 1.00 95.06 109 GLU A N 1
ATOM 862 C CA . GLU A 1 109 ? 11.932 5.926 11.766 1.00 95.06 109 GLU A CA 1
ATOM 863 C C . GLU A 1 109 ? 11.511 6.395 13.163 1.00 95.06 109 GLU A C 1
ATOM 865 O O . GLU A 1 109 ? 11.606 5.629 14.127 1.00 95.06 109 GLU A O 1
ATOM 870 N N . ARG A 1 110 ? 10.931 7.601 13.273 1.00 93.69 110 ARG A N 1
ATOM 871 C CA . ARG A 1 110 ? 10.374 8.099 14.545 1.00 93.69 110 ARG A CA 1
ATOM 872 C C . ARG A 1 110 ? 9.283 7.182 15.097 1.00 93.69 110 ARG A C 1
ATOM 874 O O . ARG A 1 110 ? 9.237 6.936 16.302 1.00 93.69 110 ARG A O 1
ATOM 881 N N . ARG A 1 111 ? 8.398 6.670 14.236 1.00 92.31 111 ARG A N 1
ATOM 882 C CA . ARG A 1 111 ? 7.300 5.780 14.652 1.00 92.31 111 ARG A CA 1
ATOM 883 C C . ARG A 1 111 ? 7.796 4.398 15.071 1.00 92.31 111 ARG A C 1
ATOM 885 O O . ARG A 1 111 ? 7.293 3.867 16.055 1.00 92.31 111 ARG A O 1
ATOM 892 N N . ILE A 1 112 ? 8.779 3.838 14.369 1.00 94.62 112 ILE A N 1
ATOM 893 C CA . ILE A 1 112 ? 9.411 2.558 14.708 1.00 94.62 112 ILE A CA 1
ATOM 894 C C . ILE A 1 112 ? 10.067 2.661 16.087 1.00 94.62 112 ILE A C 1
ATOM 896 O O . ILE A 1 112 ? 9.808 1.811 16.935 1.00 94.62 112 ILE A O 1
ATOM 900 N N . ALA A 1 113 ? 10.824 3.733 16.347 1.00 93.31 113 ALA A N 1
ATOM 901 C CA . ALA A 1 113 ? 11.494 3.953 17.630 1.00 93.31 113 ALA A CA 1
ATOM 902 C C . ALA A 1 113 ? 10.526 4.062 18.825 1.00 93.31 113 ALA A C 1
ATOM 904 O O . ALA A 1 113 ? 10.890 3.736 19.951 1.00 93.31 113 ALA A O 1
ATOM 905 N N . ARG A 1 114 ? 9.288 4.514 18.589 1.00 91.75 114 ARG A N 1
ATOM 906 C CA . ARG A 1 114 ? 8.256 4.697 19.625 1.00 91.75 114 ARG A CA 1
ATOM 907 C C . ARG A 1 114 ? 7.274 3.534 19.738 1.00 91.75 114 ARG A C 1
ATOM 909 O O . ARG A 1 114 ? 6.498 3.476 20.690 1.00 91.75 114 ARG A O 1
ATOM 916 N N . ALA A 1 115 ? 7.237 2.640 18.755 1.00 90.38 115 ALA A N 1
ATOM 917 C CA . ALA A 1 115 ? 6.272 1.556 18.735 1.00 90.38 115 ALA A CA 1
ATOM 918 C C . ALA A 1 115 ? 6.578 0.553 19.855 1.00 90.38 115 ALA A C 1
ATOM 920 O O . ALA A 1 115 ? 7.664 -0.008 19.924 1.00 90.38 115 ALA A O 1
ATOM 921 N N . VAL A 1 116 ? 5.595 0.299 20.718 1.00 88.88 116 VAL A N 1
ATOM 922 C CA . VAL A 1 116 ? 5.745 -0.616 21.866 1.00 88.88 116 VAL A CA 1
ATOM 923 C C . VAL A 1 116 ? 5.584 -2.082 21.446 1.00 88.88 116 VAL A C 1
ATOM 925 O O . VAL A 1 116 ? 6.211 -2.978 22.001 1.00 88.88 116 VAL A O 1
ATOM 928 N N . SER A 1 117 ? 4.746 -2.348 20.441 1.00 91.00 117 SER A N 1
ATOM 929 C CA . SER A 1 117 ? 4.498 -3.701 19.939 1.00 91.00 117 SER A CA 1
ATOM 930 C C . SER A 1 117 ? 5.518 -4.086 18.873 1.00 91.00 117 SER A C 1
ATOM 932 O O . SER A 1 117 ? 5.602 -3.424 17.838 1.00 91.00 117 SER A O 1
ATOM 934 N N . ARG A 1 118 ? 6.220 -5.211 19.068 1.00 90.75 118 ARG A N 1
ATOM 935 C CA . ARG A 1 118 ? 7.154 -5.761 18.069 1.00 90.75 118 ARG A CA 1
ATOM 936 C C . ARG A 1 118 ? 6.469 -6.038 16.733 1.00 90.75 118 ARG A C 1
ATOM 938 O O . ARG A 1 118 ? 7.009 -5.715 15.682 1.00 90.75 118 ARG A O 1
ATOM 945 N N . ARG A 1 119 ? 5.249 -6.580 16.764 1.00 89.25 119 ARG A N 1
ATOM 946 C CA . ARG A 1 119 ? 4.460 -6.824 15.549 1.00 89.25 119 ARG A CA 1
ATOM 947 C C . ARG A 1 119 ? 4.172 -5.522 14.799 1.00 89.25 119 ARG A C 1
ATOM 949 O O . ARG A 1 119 ? 4.283 -5.487 13.580 1.00 89.25 119 ARG A O 1
ATOM 956 N N . PHE A 1 120 ? 3.828 -4.461 15.527 1.00 90.00 120 PHE A N 1
ATOM 957 C CA . PHE A 1 120 ? 3.559 -3.157 14.926 1.00 90.00 120 PHE A CA 1
ATOM 958 C C . PHE A 1 120 ? 4.836 -2.487 14.401 1.00 90.00 120 PHE A C 1
ATOM 960 O O . PHE A 1 120 ? 4.815 -1.913 13.319 1.00 90.00 120 PHE A O 1
ATOM 967 N N . GLN A 1 121 ? 5.967 -2.618 15.104 1.00 94.00 121 GLN A N 1
ATOM 968 C CA . GLN A 1 121 ? 7.272 -2.182 14.588 1.00 94.00 121 GLN A CA 1
ATOM 969 C C . GLN A 1 121 ? 7.567 -2.817 13.223 1.00 94.00 121 GLN A C 1
ATOM 971 O O . GLN A 1 121 ? 7.911 -2.107 12.285 1.00 94.00 121 GLN A O 1
ATOM 976 N N . VAL A 1 122 ? 7.370 -4.133 13.093 1.00 94.75 122 VAL A N 1
ATOM 977 C CA . VAL A 1 122 ? 7.582 -4.871 11.837 1.00 94.75 122 VAL A CA 1
ATOM 978 C C . VAL A 1 122 ? 6.627 -4.415 10.723 1.00 94.75 122 VAL A C 1
ATOM 980 O O . VAL A 1 122 ? 7.007 -4.318 9.557 1.00 94.75 122 VAL A O 1
ATOM 983 N N . GLU A 1 123 ? 5.379 -4.085 11.052 1.00 92.69 123 GLU A N 1
ATOM 984 C CA . GLU A 1 123 ? 4.455 -3.500 10.074 1.00 92.69 123 GLU A CA 1
ATOM 985 C C . GLU A 1 123 ? 4.977 -2.157 9.525 1.00 92.69 123 GLU A C 1
ATOM 987 O O . GLU A 1 123 ? 4.908 -1.891 8.315 1.00 92.69 123 GLU A O 1
ATOM 992 N N . LEU A 1 124 ? 5.527 -1.321 10.412 1.00 95.00 124 LEU A N 1
ATOM 993 C CA . LEU A 1 124 ? 6.095 -0.021 10.064 1.00 95.00 124 LEU A CA 1
ATOM 994 C C . LEU A 1 124 ? 7.389 -0.153 9.252 1.00 95.00 124 LEU A C 1
ATOM 996 O O . LEU A 1 124 ? 7.547 0.596 8.288 1.00 95.00 124 LEU A O 1
ATOM 1000 N N . THR A 1 125 ? 8.274 -1.108 9.563 1.00 96.94 125 THR A N 1
ATOM 1001 C CA . THR A 1 125 ? 9.526 -1.314 8.805 1.00 96.94 125 THR A CA 1
ATOM 1002 C C . THR A 1 125 ? 9.264 -1.695 7.349 1.00 96.94 125 THR A C 1
ATOM 1004 O O . THR A 1 125 ? 9.959 -1.208 6.459 1.00 96.94 125 THR A O 1
ATOM 1007 N N . GLY A 1 126 ? 8.215 -2.475 7.068 1.00 95.38 126 GLY A N 1
ATOM 1008 C CA . GLY A 1 126 ? 7.808 -2.760 5.690 1.00 95.38 126 GLY A CA 1
ATOM 1009 C C . GLY A 1 126 ? 7.379 -1.501 4.923 1.00 95.38 126 GLY A C 1
ATOM 1010 O O . GLY A 1 126 ? 7.696 -1.343 3.746 1.00 95.38 126 GLY A O 1
ATOM 1011 N N . SER A 1 127 ? 6.665 -0.582 5.579 1.00 95.19 127 SER A N 1
ATOM 1012 C CA . SER A 1 127 ? 6.249 0.686 4.957 1.00 95.19 127 SER A CA 1
ATOM 1013 C C . SER A 1 127 ? 7.418 1.663 4.796 1.00 95.19 127 SER A C 1
ATOM 1015 O O . SER A 1 127 ? 7.536 2.298 3.752 1.00 95.19 127 SER A O 1
ATOM 1017 N N . TRP A 1 128 ? 8.320 1.710 5.778 1.00 97.56 128 TRP A N 1
ATOM 1018 C CA . TRP A 1 128 ? 9.589 2.434 5.707 1.00 97.56 128 TRP A CA 1
ATOM 1019 C C . TRP A 1 128 ? 10.435 1.986 4.512 1.00 97.56 128 TRP A C 1
ATOM 1021 O O . TRP A 1 128 ? 10.855 2.828 3.719 1.00 97.56 128 TRP A O 1
ATOM 1031 N N . LEU A 1 129 ? 10.616 0.671 4.330 1.00 98.31 129 LEU A N 1
ATOM 1032 C CA . LEU A 1 129 ? 11.380 0.117 3.209 1.00 98.31 129 LEU A CA 1
ATOM 1033 C C . LEU A 1 129 ? 10.786 0.561 1.873 1.00 98.31 129 LEU A C 1
ATOM 1035 O O . LEU A 1 129 ? 11.513 1.016 0.993 1.00 98.31 129 LEU A O 1
ATOM 1039 N N . ARG A 1 130 ? 9.458 0.479 1.737 1.00 96.81 130 ARG A N 1
ATOM 1040 C CA . ARG A 1 130 ? 8.775 0.911 0.517 1.00 96.81 130 ARG A CA 1
ATOM 1041 C C . ARG A 1 130 ? 8.981 2.401 0.242 1.00 96.81 130 ARG A C 1
ATOM 1043 O O . ARG A 1 130 ? 9.268 2.767 -0.894 1.00 96.81 130 ARG A O 1
ATOM 1050 N N . SER A 1 131 ? 8.863 3.256 1.257 1.00 97.38 131 SER A N 1
ATOM 1051 C CA . SER A 1 131 ? 9.112 4.694 1.111 1.00 97.38 131 SER A CA 1
ATOM 1052 C C . SER A 1 131 ? 10.555 4.985 0.699 1.00 97.38 131 SER A C 1
ATOM 1054 O O . SER A 1 131 ? 10.766 5.736 -0.251 1.00 97.38 131 SER A O 1
ATOM 1056 N N . LYS A 1 132 ? 11.545 4.341 1.336 1.00 98.25 132 LYS A N 1
ATOM 1057 C CA . LYS A 1 132 ? 12.952 4.452 0.926 1.00 98.25 132 LYS A CA 1
ATOM 1058 C C . LYS A 1 132 ? 13.159 3.993 -0.514 1.00 98.25 132 LYS A C 1
ATOM 1060 O O . LYS A 1 132 ? 13.860 4.662 -1.264 1.00 98.25 132 LYS A O 1
ATOM 1065 N N . HIS A 1 133 ? 12.553 2.878 -0.913 1.00 98.38 133 HIS A N 1
ATOM 1066 C CA . HIS A 1 133 ? 12.705 2.337 -2.261 1.00 98.38 133 HIS A CA 1
ATOM 1067 C C . HIS A 1 133 ? 12.187 3.304 -3.330 1.00 98.38 133 HIS A C 1
ATOM 1069 O O . HIS A 1 133 ? 12.907 3.592 -4.287 1.00 98.38 133 HIS A O 1
ATOM 1075 N N . LEU A 1 134 ? 10.988 3.864 -3.138 1.00 97.75 134 LEU A N 1
ATOM 1076 C CA . LEU A 1 134 ? 10.408 4.836 -4.070 1.00 97.75 134 LEU A CA 1
ATOM 1077 C C . LEU A 1 134 ? 11.289 6.087 -4.212 1.00 97.75 134 LEU A C 1
ATOM 1079 O O . LEU A 1 134 ? 11.487 6.571 -5.325 1.00 97.75 134 LEU A O 1
ATOM 1083 N N . LEU A 1 135 ? 11.899 6.540 -3.113 1.00 97.56 135 LEU A N 1
ATOM 1084 C CA . LEU A 1 135 ? 12.829 7.675 -3.087 1.00 97.56 135 LEU A CA 1
ATOM 1085 C C . LEU A 1 135 ? 14.268 7.333 -3.520 1.00 97.56 135 LEU A C 1
ATOM 1087 O O . LEU A 1 135 ? 15.126 8.210 -3.506 1.00 97.56 135 LEU A O 1
ATOM 1091 N N . GLY A 1 136 ? 14.564 6.081 -3.885 1.00 97.69 136 GLY A N 1
ATOM 1092 C CA . GLY A 1 136 ? 15.910 5.658 -4.290 1.00 97.69 136 GLY A CA 1
ATOM 1093 C C . GLY A 1 136 ? 16.931 5.574 -3.152 1.00 97.69 136 GLY A C 1
ATOM 1094 O O . GLY A 1 136 ? 18.129 5.634 -3.396 1.00 97.69 136 GLY A O 1
ATOM 1095 N N . GLN A 1 137 ? 16.466 5.438 -1.912 1.00 97.81 137 GLN A N 1
ATOM 1096 C CA . GLN A 1 137 ? 17.289 5.396 -0.698 1.00 97.81 137 GLN A CA 1
ATOM 1097 C C . GLN A 1 137 ? 17.439 3.982 -0.112 1.00 97.81 137 GLN A C 1
ATOM 1099 O O . GLN A 1 137 ? 18.173 3.794 0.859 1.00 97.81 137 GLN A O 1
ATOM 1104 N N . ALA A 1 138 ? 16.693 2.996 -0.623 1.00 97.88 138 ALA A N 1
ATOM 1105 C CA . ALA A 1 138 ? 16.748 1.619 -0.132 1.00 97.88 138 ALA A CA 1
ATOM 1106 C C . ALA A 1 138 ? 17.974 0.872 -0.672 1.00 97.88 138 ALA A C 1
ATOM 1108 O O . ALA A 1 138 ? 18.343 1.023 -1.835 1.00 97.88 138 ALA A O 1
ATOM 1109 N N . THR A 1 139 ? 18.559 0.024 0.170 1.00 97.69 139 THR A N 1
ATOM 1110 C CA . THR A 1 139 ? 19.682 -0.859 -0.176 1.00 97.69 139 THR A CA 1
ATOM 1111 C C . THR A 1 139 ? 19.269 -2.332 -0.131 1.00 97.69 139 THR A C 1
ATOM 1113 O O . THR A 1 139 ? 18.275 -2.679 0.506 1.00 97.69 139 THR A O 1
ATOM 1116 N N . GLY A 1 140 ? 20.061 -3.225 -0.738 1.00 96.94 140 GLY A N 1
ATOM 1117 C CA . GLY A 1 140 ? 19.843 -4.674 -0.608 1.00 96.94 140 GLY A CA 1
ATOM 1118 C C . GLY A 1 140 ? 19.871 -5.148 0.853 1.00 96.94 140 GLY A C 1
ATOM 1119 O O . GLY A 1 140 ? 19.036 -5.947 1.265 1.00 96.94 140 GLY A O 1
ATOM 1120 N N . ASN A 1 141 ? 20.746 -4.569 1.682 1.00 97.88 141 ASN A N 1
ATOM 1121 C CA . ASN A 1 141 ? 20.793 -4.865 3.118 1.00 97.88 141 ASN A CA 1
ATOM 1122 C C . ASN A 1 141 ? 19.505 -4.452 3.845 1.00 97.88 141 ASN A C 1
ATOM 1124 O O . ASN A 1 141 ? 19.057 -5.164 4.743 1.00 97.88 141 ASN A O 1
ATOM 1128 N N . ASP A 1 142 ? 18.886 -3.332 3.453 1.00 98.19 142 ASP A N 1
ATOM 1129 C CA . ASP A 1 142 ? 17.590 -2.928 4.009 1.00 98.19 142 ASP A CA 1
ATOM 1130 C C . ASP A 1 142 ? 16.505 -3.961 3.689 1.00 98.19 142 ASP A C 1
ATOM 1132 O O . ASP A 1 142 ? 15.696 -4.286 4.558 1.00 98.19 142 ASP A O 1
ATOM 1136 N N . VAL A 1 143 ? 16.504 -4.488 2.460 1.00 98.25 143 VAL A N 1
ATOM 1137 C CA . VAL A 1 143 ? 15.560 -5.517 2.009 1.00 98.25 143 VAL A CA 1
ATOM 1138 C C . VAL A 1 143 ? 15.707 -6.790 2.836 1.00 98.25 143 VAL A C 1
ATOM 1140 O O . VAL A 1 143 ? 14.719 -7.237 3.418 1.00 98.25 143 VAL A O 1
ATOM 1143 N N . HIS A 1 144 ? 16.923 -7.339 2.930 1.00 97.88 144 HIS A N 1
ATOM 1144 C CA . HIS A 1 144 ? 17.183 -8.569 3.685 1.00 97.88 144 HIS A CA 1
ATOM 1145 C C . HIS A 1 144 ? 16.800 -8.412 5.154 1.00 97.88 144 HIS A C 1
ATOM 1147 O O . HIS A 1 144 ? 16.011 -9.195 5.672 1.00 97.88 144 HIS A O 1
ATOM 1153 N N . ARG A 1 145 ? 17.242 -7.326 5.798 1.00 97.81 145 ARG A N 1
ATOM 1154 C CA . ARG A 1 145 ? 16.919 -7.065 7.202 1.00 97.81 145 ARG A CA 1
ATOM 1155 C C . ARG A 1 145 ? 15.409 -7.007 7.445 1.00 97.81 145 ARG A C 1
ATOM 1157 O O . ARG A 1 145 ? 14.908 -7.622 8.381 1.00 97.81 145 ARG A O 1
ATOM 1164 N N . VAL A 1 146 ? 14.670 -6.258 6.625 1.00 97.81 146 VAL A N 1
ATOM 1165 C CA . VAL A 1 146 ? 13.215 -6.127 6.797 1.00 97.81 146 VAL A CA 1
ATOM 1166 C C . VAL A 1 146 ? 12.499 -7.443 6.505 1.00 97.81 146 VAL A C 1
ATOM 1168 O O . VAL A 1 146 ? 11.538 -7.760 7.208 1.00 97.81 146 VAL A O 1
ATOM 1171 N N . ARG A 1 147 ? 12.959 -8.211 5.511 1.00 96.69 147 ARG A N 1
ATOM 1172 C CA . ARG A 1 147 ? 12.420 -9.536 5.196 1.00 96.69 147 ARG A CA 1
ATOM 1173 C C . ARG A 1 147 ? 12.600 -10.496 6.370 1.00 96.69 147 ARG A C 1
ATOM 1175 O O . ARG A 1 147 ? 11.597 -11.003 6.865 1.00 96.69 147 ARG A O 1
ATOM 1182 N N . ASP A 1 148 ? 13.824 -10.656 6.864 1.00 97.12 148 ASP A N 1
ATOM 1183 C CA . ASP A 1 148 ? 14.156 -11.581 7.953 1.00 97.12 148 ASP A CA 1
ATOM 1184 C C . ASP A 1 148 ? 13.369 -11.245 9.227 1.00 97.12 148 ASP A C 1
ATOM 1186 O O . ASP A 1 148 ? 12.758 -12.111 9.859 1.00 97.12 148 ASP A O 1
ATOM 1190 N N . GLU A 1 149 ? 13.308 -9.957 9.587 1.00 96.06 149 GLU A N 1
ATOM 1191 C CA . GLU A 1 149 ? 12.525 -9.495 10.734 1.00 96.06 149 GLU A CA 1
ATOM 1192 C C . GLU A 1 149 ? 11.021 -9.771 10.563 1.00 96.06 149 GLU A C 1
ATOM 1194 O O . GLU A 1 149 ? 10.332 -10.092 11.538 1.00 96.06 149 GLU A O 1
ATOM 1199 N N . ALA A 1 150 ? 10.496 -9.635 9.342 1.00 95.00 150 ALA A N 1
ATOM 1200 C CA . ALA A 1 150 ? 9.089 -9.861 9.045 1.00 95.00 150 ALA A CA 1
ATOM 1201 C C . ALA A 1 150 ? 8.713 -11.345 9.033 1.00 95.00 150 ALA A C 1
ATOM 1203 O O . ALA A 1 150 ? 7.652 -11.695 9.557 1.00 95.00 150 ALA A O 1
ATOM 1204 N N . GLU A 1 151 ? 9.569 -12.203 8.483 1.00 94.38 151 GLU A N 1
ATOM 1205 C CA . GLU A 1 151 ? 9.399 -13.657 8.488 1.00 94.38 151 GLU A CA 1
ATOM 1206 C C . GLU A 1 151 ? 9.449 -14.198 9.920 1.00 94.38 151 GLU A C 1
ATOM 1208 O O . GLU A 1 151 ? 8.516 -14.882 10.346 1.00 94.38 151 GLU A O 1
ATOM 1213 N N . ALA A 1 152 ? 10.446 -13.786 10.713 1.00 94.38 152 ALA A N 1
ATOM 1214 C CA . ALA A 1 152 ? 10.562 -14.171 12.121 1.00 94.38 152 ALA A CA 1
ATOM 1215 C C . ALA A 1 152 ? 9.339 -13.754 12.961 1.00 94.38 152 ALA A C 1
ATOM 1217 O O . ALA A 1 152 ? 8.968 -14.432 13.919 1.00 94.38 152 ALA A O 1
ATOM 1218 N N . ALA A 1 153 ? 8.683 -12.647 12.601 1.00 92.44 153 ALA A N 1
ATOM 1219 C CA . ALA A 1 153 ? 7.468 -12.168 13.258 1.00 92.44 153 ALA A CA 1
ATOM 1220 C C . ALA A 1 153 ? 6.160 -12.724 12.654 1.00 92.44 153 ALA A C 1
ATOM 1222 O O . ALA A 1 153 ? 5.074 -12.362 13.121 1.00 92.44 153 ALA A O 1
ATOM 1223 N N . GLY A 1 154 ? 6.227 -13.542 11.597 1.00 90.75 154 GLY A N 1
ATOM 1224 C CA . GLY A 1 154 ? 5.056 -14.038 10.866 1.00 90.75 154 GLY A CA 1
ATOM 1225 C C . GLY A 1 154 ? 4.224 -12.929 10.203 1.00 90.75 154 GLY A C 1
ATOM 1226 O O . GLY A 1 154 ? 3.012 -13.070 10.012 1.00 90.75 154 GLY A O 1
ATOM 1227 N N . HIS A 1 155 ? 4.834 -11.785 9.881 1.00 90.38 155 HIS A N 1
ATOM 1228 C CA . HIS A 1 155 ? 4.138 -10.606 9.372 1.00 90.38 155 HIS A CA 1
ATOM 1229 C C . HIS A 1 155 ? 4.094 -10.580 7.837 1.00 90.38 155 HIS A C 1
ATOM 1231 O O . HIS A 1 155 ? 4.775 -9.789 7.178 1.00 90.38 155 HIS A O 1
ATOM 1237 N N . GLY A 1 156 ? 3.222 -11.403 7.249 1.00 89.50 156 GLY A N 1
ATOM 1238 C CA . GLY A 1 156 ? 3.172 -11.607 5.792 1.00 89.50 156 GLY A CA 1
ATOM 1239 C C . GLY A 1 156 ? 2.995 -10.339 4.939 1.00 89.50 156 GLY A C 1
ATOM 1240 O O . GLY A 1 156 ? 3.494 -10.277 3.822 1.00 89.50 156 GLY A O 1
ATOM 1241 N N . GLY A 1 157 ? 2.352 -9.286 5.459 1.00 89.06 157 GLY A N 1
ATOM 1242 C CA . GLY A 1 157 ? 2.242 -8.010 4.737 1.00 89.06 157 GLY A CA 1
ATOM 1243 C C . GLY A 1 157 ? 3.570 -7.251 4.608 1.00 89.06 157 GLY A C 1
ATOM 1244 O O . GLY A 1 157 ? 3.769 -6.532 3.636 1.00 89.06 157 GLY A O 1
ATOM 1245 N N . ALA A 1 158 ? 4.485 -7.410 5.569 1.00 92.75 158 ALA A N 1
ATOM 1246 C CA . ALA A 1 158 ? 5.818 -6.806 5.509 1.00 92.75 158 ALA A CA 1
ATOM 1247 C C . ALA A 1 158 ? 6.765 -7.673 4.665 1.00 92.75 158 ALA A C 1
ATOM 1249 O O . ALA A 1 158 ? 7.512 -7.124 3.860 1.00 92.75 158 ALA A O 1
ATOM 1250 N N . VAL A 1 159 ? 6.626 -9.004 4.749 1.00 94.38 159 VAL A N 1
ATOM 1251 C CA . VAL A 1 159 ? 7.294 -9.966 3.854 1.00 94.38 159 VAL A CA 1
ATOM 1252 C C . VAL A 1 159 ? 6.995 -9.645 2.386 1.00 94.38 159 VAL A C 1
ATOM 1254 O O . VAL A 1 159 ? 7.918 -9.419 1.611 1.00 94.38 159 VAL A O 1
ATOM 1257 N N . CYS A 1 160 ? 5.717 -9.491 2.011 1.00 94.38 160 CYS A N 1
ATOM 1258 C CA . CYS A 1 160 ? 5.340 -9.156 0.630 1.00 94.38 160 CYS A CA 1
ATOM 1259 C C . CYS A 1 160 ? 5.936 -7.822 0.153 1.00 94.38 160 CYS A C 1
ATOM 1261 O O . CYS A 1 160 ? 6.337 -7.713 -1.000 1.00 94.38 160 CYS A O 1
ATOM 1263 N N . LYS A 1 161 ? 6.012 -6.802 1.023 1.00 94.69 161 LYS A N 1
ATOM 1264 C CA . LYS A 1 161 ? 6.643 -5.517 0.673 1.00 94.69 161 LYS A CA 1
ATOM 1265 C C . LYS A 1 161 ? 8.142 -5.678 0.424 1.00 94.69 161 LYS A C 1
ATOM 1267 O O . LYS A 1 161 ? 8.647 -5.087 -0.522 1.00 94.69 161 LYS A O 1
ATOM 1272 N N . ALA A 1 162 ? 8.838 -6.464 1.246 1.00 96.88 162 ALA A N 1
ATOM 1273 C CA . ALA A 1 162 ? 10.263 -6.718 1.064 1.00 96.88 162 ALA A CA 1
ATOM 1274 C C . ALA A 1 162 ? 10.541 -7.507 -0.223 1.00 96.88 162 ALA A C 1
ATOM 1276 O O . ALA A 1 162 ? 11.412 -7.109 -0.990 1.00 96.88 162 ALA A O 1
ATOM 1277 N N . ILE A 1 163 ? 9.752 -8.550 -0.505 1.00 97.19 163 ILE A N 1
ATOM 1278 C CA . ILE A 1 163 ? 9.846 -9.334 -1.748 1.00 97.19 163 ILE A CA 1
ATOM 1279 C C . ILE A 1 163 ? 9.581 -8.451 -2.976 1.00 97.19 163 ILE A C 1
ATOM 1281 O O . ILE A 1 163 ? 10.353 -8.484 -3.930 1.00 97.19 163 ILE A O 1
ATOM 1285 N N . ALA A 1 164 ? 8.530 -7.623 -2.946 1.00 96.81 164 ALA A N 1
ATOM 1286 C CA . ALA A 1 164 ? 8.226 -6.715 -4.050 1.00 96.81 164 ALA A CA 1
ATOM 1287 C C . ALA A 1 164 ? 9.362 -5.709 -4.283 1.00 96.81 164 ALA A C 1
ATOM 1289 O O . ALA A 1 164 ? 9.835 -5.589 -5.406 1.00 96.81 164 ALA A O 1
ATOM 1290 N N . VAL A 1 165 ? 9.867 -5.055 -3.229 1.00 98.38 165 VAL A N 1
ATOM 1291 C CA . VAL A 1 165 ? 11.005 -4.124 -3.341 1.00 98.38 165 VAL A CA 1
ATOM 1292 C C . VAL A 1 165 ? 12.252 -4.829 -3.878 1.00 98.38 165 VAL A C 1
ATOM 1294 O O . VAL A 1 165 ? 12.954 -4.264 -4.712 1.00 98.38 165 VAL A O 1
ATOM 1297 N N . TRP A 1 166 ? 12.520 -6.064 -3.448 1.00 98.56 166 TRP A N 1
ATOM 1298 C CA . TRP A 1 166 ? 13.628 -6.853 -3.982 1.00 98.56 166 TRP A CA 1
ATOM 1299 C C . TRP A 1 166 ? 13.492 -7.079 -5.491 1.00 98.56 166 TRP A C 1
ATOM 1301 O O . TRP A 1 166 ? 14.438 -6.827 -6.234 1.00 98.56 166 TRP A O 1
ATOM 1311 N N . GLY A 1 167 ? 12.309 -7.483 -5.959 1.00 98.31 167 GLY A N 1
ATOM 1312 C CA . GLY A 1 167 ? 12.042 -7.651 -7.386 1.00 98.31 167 GLY A CA 1
ATOM 1313 C C . GLY A 1 167 ? 12.114 -6.347 -8.172 1.00 98.31 167 GLY A C 1
ATOM 1314 O O . GLY A 1 167 ? 12.676 -6.315 -9.261 1.00 98.31 167 GLY A O 1
ATOM 1315 N N . GLU A 1 168 ? 11.609 -5.252 -7.609 1.00 98.50 168 GLU A N 1
ATOM 1316 C CA . GLU A 1 168 ? 11.661 -3.918 -8.218 1.00 98.50 168 GLU A CA 1
ATOM 1317 C C . GLU A 1 168 ? 13.089 -3.367 -8.329 1.00 98.50 168 GLU A C 1
ATOM 1319 O O . GLU A 1 168 ? 13.388 -2.597 -9.238 1.00 98.50 168 GLU A O 1
ATOM 1324 N N . MET A 1 169 ? 14.000 -3.771 -7.442 1.00 98.44 169 MET A N 1
ATOM 1325 C CA . MET A 1 169 ? 15.427 -3.457 -7.574 1.00 98.44 169 MET A CA 1
ATOM 1326 C C . MET A 1 169 ? 16.120 -4.291 -8.663 1.00 98.44 169 MET A C 1
ATOM 1328 O O . MET A 1 169 ? 17.178 -3.892 -9.139 1.00 98.44 169 MET A O 1
ATOM 1332 N N . ASN A 1 170 ? 15.517 -5.410 -9.078 1.00 98.44 170 ASN A N 1
ATOM 1333 C CA . ASN A 1 170 ? 16.095 -6.403 -9.986 1.00 98.44 170 ASN A CA 1
ATOM 1334 C C . ASN A 1 170 ? 15.175 -6.694 -11.190 1.00 98.44 170 ASN A C 1
ATOM 1336 O O . ASN A 1 170 ? 15.095 -7.826 -11.661 1.00 98.44 170 ASN A O 1
ATOM 1340 N N . LEU A 1 171 ? 14.469 -5.680 -11.708 1.00 98.38 171 LEU A N 1
ATOM 1341 C CA . LEU A 1 171 ? 13.445 -5.848 -12.760 1.00 98.38 171 LEU A CA 1
ATOM 1342 C C . LEU A 1 171 ? 13.959 -6.544 -14.033 1.00 98.38 171 LEU A C 1
ATOM 1344 O O . LEU A 1 171 ? 13.187 -7.219 -14.720 1.00 98.38 171 LEU A O 1
ATOM 1348 N N . PHE A 1 172 ? 15.246 -6.372 -14.341 1.00 98.19 172 PHE A N 1
ATOM 1349 C CA . PHE A 1 172 ? 15.902 -6.909 -15.536 1.00 98.19 172 PHE A CA 1
ATOM 1350 C C . PHE A 1 172 ? 16.509 -8.306 -15.338 1.00 98.19 172 PHE A C 1
ATOM 1352 O O . PHE A 1 172 ? 16.946 -8.916 -16.312 1.00 98.19 172 PHE A O 1
ATOM 1359 N N . ASP A 1 173 ? 16.509 -8.840 -14.113 1.00 98.06 173 ASP A N 1
ATOM 1360 C CA . ASP A 1 173 ? 16.953 -10.205 -13.838 1.00 98.06 173 ASP A CA 1
ATOM 1361 C C . ASP A 1 173 ? 15.769 -11.175 -13.968 1.00 98.06 173 ASP A C 1
ATOM 1363 O O . ASP A 1 173 ? 14.792 -11.133 -13.213 1.00 98.06 173 ASP A O 1
ATOM 1367 N N . ASN A 1 174 ? 15.849 -12.073 -14.953 1.00 96.19 174 ASN A N 1
ATOM 1368 C CA . ASN A 1 174 ? 14.771 -13.016 -15.229 1.00 96.19 174 ASN A CA 1
ATOM 1369 C C . ASN A 1 174 ? 14.587 -14.080 -14.148 1.00 96.19 174 ASN A C 1
ATOM 1371 O O . ASN A 1 174 ? 13.450 -14.485 -13.899 1.00 96.19 174 ASN A O 1
ATOM 1375 N N . HIS A 1 175 ? 15.676 -14.517 -13.519 1.00 97.56 175 HIS A N 1
ATOM 1376 C CA . HIS A 1 175 ? 15.631 -15.533 -12.479 1.00 97.56 175 HIS A CA 1
ATOM 1377 C C . HIS A 1 175 ? 15.019 -14.957 -11.202 1.00 97.56 175 HIS A C 1
ATOM 1379 O O . HIS A 1 175 ? 14.036 -15.503 -10.698 1.00 97.56 175 HIS A O 1
ATOM 1385 N N . ILE A 1 176 ? 15.521 -13.800 -10.754 1.00 97.62 176 ILE A N 1
ATOM 1386 C CA . ILE A 1 176 ? 14.966 -13.084 -9.599 1.00 97.62 176 ILE A CA 1
ATOM 1387 C C . ILE A 1 176 ? 13.504 -12.737 -9.853 1.00 97.62 176 ILE A C 1
ATOM 1389 O O . ILE A 1 176 ? 12.653 -12.941 -8.991 1.00 97.62 176 ILE A O 1
ATOM 1393 N N . GLY A 1 177 ? 13.177 -12.256 -11.052 1.00 97.00 177 GLY A N 1
ATOM 1394 C CA . GLY A 1 177 ? 11.811 -11.873 -11.354 1.00 97.00 177 GLY A CA 1
ATOM 1395 C C . GLY A 1 177 ? 10.818 -13.043 -11.326 1.00 97.00 177 GLY A C 1
ATOM 1396 O O . GLY A 1 177 ? 9.690 -12.858 -10.869 1.00 97.00 177 GLY A O 1
ATOM 1397 N N . ALA A 1 178 ? 11.220 -14.239 -11.774 1.00 96.56 178 ALA A N 1
ATOM 1398 C CA . ALA A 1 178 ? 10.397 -15.448 -11.667 1.00 96.56 178 ALA A CA 1
ATOM 1399 C C . ALA A 1 178 ? 10.233 -15.901 -10.205 1.00 96.56 178 ALA A C 1
ATOM 1401 O O . ALA A 1 178 ? 9.127 -16.240 -9.783 1.00 96.56 178 ALA A O 1
ATOM 1402 N N . GLN A 1 179 ? 11.312 -15.838 -9.418 1.00 97.19 179 GLN A N 1
ATOM 1403 C CA . GLN A 1 179 ? 11.281 -16.145 -7.988 1.00 97.19 179 GLN A CA 1
ATOM 1404 C C . GLN A 1 179 ? 10.337 -15.201 -7.229 1.00 97.19 179 GLN A C 1
ATOM 1406 O O . GLN A 1 179 ? 9.488 -15.656 -6.469 1.00 97.19 179 GLN A O 1
ATOM 1411 N N . VAL A 1 180 ? 10.435 -13.890 -7.465 1.00 96.75 180 VAL A N 1
ATOM 1412 C CA . VAL A 1 180 ? 9.576 -12.875 -6.833 1.00 96.75 180 VAL A CA 1
ATOM 1413 C C . VAL A 1 180 ? 8.107 -13.111 -7.159 1.00 96.75 180 VAL A C 1
ATOM 1415 O O . VAL A 1 180 ? 7.265 -13.040 -6.265 1.00 96.75 180 VAL A O 1
ATOM 1418 N N . GLU A 1 181 ? 7.782 -13.401 -8.422 1.00 95.25 181 GLU A N 1
ATOM 1419 C CA . GLU A 1 181 ? 6.407 -13.707 -8.810 1.00 95.25 181 GLU A CA 1
ATOM 1420 C C . GLU A 1 181 ? 5.867 -14.913 -8.032 1.00 95.25 181 GLU A C 1
ATOM 1422 O O . GLU A 1 181 ? 4.780 -14.833 -7.451 1.00 95.25 181 GLU A O 1
ATOM 1427 N N . GLN A 1 182 ? 6.628 -16.010 -8.001 1.00 94.38 182 GLN A N 1
ATOM 1428 C CA . GLN A 1 182 ? 6.244 -17.220 -7.285 1.00 94.38 182 GLN A CA 1
ATOM 1429 C C . GLN A 1 182 ? 6.055 -16.945 -5.788 1.00 94.38 182 GLN A C 1
ATOM 1431 O O . GLN A 1 182 ? 4.994 -17.241 -5.237 1.00 94.38 182 GLN A O 1
ATOM 1436 N N . GLU A 1 183 ? 7.039 -16.321 -5.139 1.00 94.25 183 GLU A N 1
ATOM 1437 C CA . GLU A 1 183 ? 6.989 -16.044 -3.703 1.00 94.25 183 GLU A CA 1
ATOM 1438 C C . GLU A 1 183 ? 5.820 -15.122 -3.335 1.00 94.25 183 GLU A C 1
ATOM 1440 O O . GLU A 1 183 ? 5.150 -15.338 -2.320 1.00 94.25 183 GLU A O 1
ATOM 1445 N N . LEU A 1 184 ? 5.526 -14.107 -4.156 1.00 92.94 184 LEU A N 1
ATOM 1446 C CA . LEU A 1 184 ? 4.357 -13.257 -3.940 1.00 92.94 184 LEU A CA 1
ATOM 1447 C C . LEU A 1 184 ? 3.068 -14.070 -4.069 1.00 92.94 184 LEU A C 1
ATOM 1449 O O . LEU A 1 184 ? 2.216 -13.961 -3.191 1.00 92.94 184 LEU A O 1
ATOM 1453 N N . ARG A 1 185 ? 2.928 -14.924 -5.092 1.00 90.44 185 ARG A N 1
ATOM 1454 C CA . ARG A 1 185 ? 1.749 -15.795 -5.254 1.00 90.44 185 ARG A CA 1
ATOM 1455 C C . ARG A 1 185 ? 1.528 -16.705 -4.045 1.00 90.44 185 ARG A C 1
ATOM 1457 O O . ARG A 1 185 ? 0.395 -16.816 -3.582 1.00 90.44 185 ARG A O 1
ATOM 1464 N N . GLU A 1 186 ? 2.589 -17.291 -3.502 1.00 88.75 186 GLU A N 1
ATOM 1465 C CA . GLU A 1 186 ? 2.533 -18.169 -2.325 1.00 88.75 186 GLU A CA 1
ATOM 1466 C C . GLU A 1 186 ? 2.172 -17.414 -1.032 1.00 88.75 186 GLU A C 1
ATOM 1468 O O . GLU A 1 186 ? 1.498 -17.952 -0.153 1.00 88.75 186 GLU A O 1
ATOM 1473 N N . ASN A 1 187 ? 2.568 -16.142 -0.916 1.00 82.88 187 ASN A N 1
ATOM 1474 C CA . ASN A 1 187 ? 2.340 -15.323 0.280 1.00 82.88 187 ASN A CA 1
ATOM 1475 C C . ASN A 1 187 ? 1.029 -14.512 0.263 1.00 82.88 187 ASN A C 1
ATOM 1477 O O . ASN A 1 187 ? 0.686 -13.839 1.255 1.00 82.88 187 ASN A O 1
ATOM 1481 N N . ILE A 1 188 ? 0.266 -14.564 -0.829 1.00 76.38 188 ILE A N 1
ATOM 1482 C CA . ILE A 1 188 ? -1.032 -13.901 -0.938 1.00 76.38 188 ILE A CA 1
ATOM 1483 C C . ILE A 1 188 ? -2.073 -14.653 -0.099 1.00 76.38 188 ILE A C 1
ATOM 1485 O O . ILE A 1 188 ? -2.701 -15.616 -0.521 1.00 76.38 188 ILE A O 1
ATOM 1489 N N . SER A 1 189 ? -2.297 -14.164 1.120 1.00 66.88 189 SER A N 1
ATOM 1490 C CA . SER A 1 189 ? -3.409 -14.605 1.976 1.00 66.88 189 SER A CA 1
ATOM 1491 C C . SER A 1 189 ? -4.466 -13.521 2.220 1.00 66.88 189 SER A C 1
ATOM 1493 O O . SER A 1 189 ? -5.419 -13.728 2.974 1.00 66.88 189 SER A O 1
ATOM 1495 N N . SER A 1 190 ? -4.322 -12.347 1.594 1.00 60.94 190 SER A N 1
ATOM 1496 C CA . SER A 1 190 ? -5.240 -11.210 1.748 1.00 60.94 190 SER A CA 1
ATOM 1497 C C . SER A 1 190 ? -5.253 -10.288 0.525 1.00 60.94 190 SER A C 1
ATOM 1499 O O . SER A 1 190 ? -4.225 -10.145 -0.134 1.00 60.94 190 SER A O 1
ATOM 1501 N N . HIS A 1 191 ? -6.370 -9.581 0.308 1.00 59.31 191 HIS A N 1
ATOM 1502 C CA . HIS A 1 191 ? -6.575 -8.613 -0.785 1.00 59.31 191 HIS A CA 1
ATOM 1503 C C . HIS A 1 191 ? -5.433 -7.592 -0.944 1.00 59.31 191 HIS A C 1
ATOM 1505 O O . HIS A 1 191 ? -4.959 -7.380 -2.054 1.00 59.31 191 HIS A O 1
ATOM 1511 N N . ASP A 1 192 ? -4.910 -7.040 0.157 1.00 59.00 192 ASP A N 1
ATOM 1512 C CA . ASP A 1 192 ? -3.827 -6.036 0.127 1.00 59.00 192 ASP A CA 1
ATOM 1513 C C . ASP A 1 192 ? -2.481 -6.567 -0.395 1.00 59.00 192 ASP A C 1
ATOM 1515 O O . ASP A 1 192 ? -1.569 -5.794 -0.668 1.00 59.00 192 ASP A O 1
ATOM 1519 N N . ARG A 1 193 ? -2.318 -7.889 -0.513 1.00 71.62 193 ARG A N 1
ATOM 1520 C CA . ARG A 1 193 ? -1.075 -8.502 -1.010 1.00 71.62 193 ARG A CA 1
ATOM 1521 C C . ARG A 1 193 ? -1.108 -8.712 -2.520 1.00 71.62 193 ARG A C 1
ATOM 1523 O O . ARG A 1 193 ? -0.053 -8.717 -3.145 1.00 71.62 193 ARG A O 1
ATOM 1530 N N . TYR A 1 194 ? -2.302 -8.787 -3.113 1.00 81.31 194 TYR A N 1
ATOM 1531 C CA . TYR A 1 194 ? -2.458 -8.827 -4.567 1.00 81.31 194 TYR A CA 1
ATOM 1532 C C . TYR A 1 194 ? -1.965 -7.539 -5.229 1.00 81.31 194 TYR A C 1
ATOM 1534 O O . TYR A 1 194 ? -1.405 -7.605 -6.319 1.00 81.31 194 TYR A O 1
ATOM 1542 N N . SER A 1 195 ? -2.090 -6.384 -4.561 1.00 88.88 195 SER A N 1
ATOM 1543 C CA . SER A 1 195 ? -1.576 -5.129 -5.116 1.00 88.88 195 SER A CA 1
ATOM 1544 C C . SER A 1 195 ? -0.050 -5.126 -5.225 1.00 88.88 195 SER A C 1
ATOM 1546 O O . SER A 1 195 ? 0.473 -4.508 -6.140 1.00 88.88 195 SER A O 1
ATOM 1548 N N . ALA A 1 196 ? 0.674 -5.821 -4.336 1.00 92.56 196 ALA A N 1
ATOM 1549 C CA . ALA A 1 196 ? 2.133 -5.938 -4.428 1.00 92.56 196 ALA A CA 1
ATOM 1550 C C . ALA A 1 196 ? 2.554 -6.769 -5.651 1.00 92.56 196 ALA A C 1
ATOM 1552 O O . ALA A 1 196 ? 3.418 -6.339 -6.409 1.00 92.56 196 ALA A O 1
ATOM 1553 N N . LEU A 1 197 ? 1.890 -7.909 -5.884 1.00 94.75 197 LEU A N 1
ATOM 1554 C CA . LEU A 1 197 ? 2.103 -8.728 -7.081 1.00 94.75 197 LEU A CA 1
ATOM 1555 C C . LEU A 1 197 ? 1.765 -7.957 -8.360 1.00 94.75 197 LEU A C 1
ATOM 1557 O O . LEU A 1 197 ? 2.583 -7.896 -9.272 1.00 94.75 197 LEU A O 1
ATOM 1561 N N . ALA A 1 198 ? 0.580 -7.348 -8.423 1.00 95.94 198 ALA A N 1
ATOM 1562 C CA . ALA A 1 198 ? 0.147 -6.604 -9.601 1.00 95.94 198 ALA A CA 1
ATOM 1563 C C . ALA A 1 198 ? 1.061 -5.403 -9.887 1.00 95.94 198 ALA A C 1
ATOM 1565 O O . ALA A 1 198 ? 1.379 -5.143 -11.045 1.00 95.94 198 ALA A O 1
ATOM 1566 N N . HIS A 1 199 ? 1.524 -4.703 -8.844 1.00 96.88 199 HIS A N 1
ATOM 1567 C CA . HIS A 1 199 ? 2.462 -3.593 -8.993 1.00 96.88 199 HIS A CA 1
ATOM 1568 C C . HIS A 1 199 ? 3.818 -4.050 -9.528 1.00 96.88 199 HIS A C 1
ATOM 1570 O O . HIS A 1 199 ? 4.285 -3.487 -10.515 1.00 96.88 199 HIS A O 1
ATOM 1576 N N . PHE A 1 200 ? 4.400 -5.105 -8.950 1.00 97.94 200 PHE A N 1
ATOM 1577 C CA . PHE A 1 200 ? 5.655 -5.683 -9.431 1.00 97.94 200 PHE A CA 1
ATOM 1578 C C . PHE A 1 200 ? 5.555 -6.130 -10.898 1.00 97.94 200 PHE A C 1
ATOM 1580 O O . PHE A 1 200 ? 6.393 -5.749 -11.715 1.00 97.94 200 PHE A O 1
ATOM 1587 N N . LEU A 1 201 ? 4.505 -6.882 -11.253 1.00 98.19 201 LEU A N 1
ATOM 1588 C CA . LEU A 1 201 ? 4.279 -7.349 -12.624 1.00 98.19 201 LEU A CA 1
ATOM 1589 C C . LEU A 1 201 ? 4.128 -6.180 -13.603 1.00 98.19 201 LEU A C 1
ATOM 1591 O O . LEU A 1 201 ? 4.758 -6.192 -14.656 1.00 98.19 201 LEU A O 1
ATOM 1595 N N . ALA A 1 202 ? 3.347 -5.156 -13.248 1.00 98.38 202 ALA A N 1
ATOM 1596 C CA . ALA A 1 202 ? 3.148 -3.982 -14.094 1.00 98.38 202 ALA A CA 1
ATOM 1597 C C . ALA A 1 202 ? 4.447 -3.180 -14.275 1.00 98.38 202 ALA A C 1
ATOM 1599 O O . ALA A 1 202 ? 4.759 -2.748 -15.382 1.00 98.38 202 ALA A O 1
ATOM 1600 N N . LEU A 1 203 ? 5.237 -3.009 -13.211 1.00 98.44 203 LEU A N 1
ATOM 1601 C CA . LEU A 1 203 ? 6.499 -2.273 -13.286 1.00 98.44 203 LEU A CA 1
ATOM 1602 C C . LEU A 1 203 ? 7.546 -3.027 -14.109 1.00 98.44 203 LEU A C 1
ATOM 1604 O O . LEU A 1 203 ? 8.287 -2.422 -14.881 1.00 98.44 203 LEU A O 1
ATOM 1608 N N . ARG A 1 204 ? 7.572 -4.357 -13.997 1.00 98.50 204 ARG A N 1
ATOM 1609 C CA . ARG A 1 204 ? 8.439 -5.211 -14.809 1.00 98.50 204 ARG A CA 1
ATOM 1610 C C . ARG A 1 204 ? 7.996 -5.266 -16.268 1.00 98.50 204 ARG A C 1
ATOM 1612 O O . ARG A 1 204 ? 8.847 -5.222 -17.151 1.00 98.50 204 ARG A O 1
ATOM 1619 N N . ALA A 1 205 ? 6.689 -5.297 -16.526 1.00 98.44 205 ALA A N 1
ATOM 1620 C CA . ALA A 1 205 ? 6.134 -5.169 -17.870 1.00 98.44 205 ALA A CA 1
ATOM 1621 C C . ALA A 1 205 ? 6.587 -3.863 -18.528 1.00 98.44 205 ALA A C 1
ATOM 1623 O O . ALA A 1 205 ? 7.083 -3.897 -19.651 1.00 98.44 205 ALA A O 1
ATOM 1624 N N . TRP A 1 206 ? 6.514 -2.745 -17.797 1.00 98.31 206 TRP A N 1
ATOM 1625 C CA . TRP A 1 206 ? 7.022 -1.460 -18.269 1.00 98.31 206 TRP A CA 1
ATOM 1626 C C . TRP A 1 206 ? 8.528 -1.510 -18.548 1.00 98.31 206 TRP A C 1
ATOM 1628 O O . TRP A 1 206 ? 8.968 -1.148 -19.637 1.00 98.31 206 TRP A O 1
ATOM 1638 N N . ALA A 1 207 ? 9.324 -2.003 -17.597 1.00 98.31 207 ALA A N 1
ATOM 1639 C CA . ALA A 1 207 ? 10.779 -2.055 -17.729 1.00 98.31 207 ALA A CA 1
ATOM 1640 C C . ALA A 1 207 ? 11.249 -2.874 -18.945 1.00 98.31 207 ALA A C 1
ATOM 1642 O O . ALA A 1 207 ? 12.214 -2.492 -19.610 1.00 98.31 207 ALA A O 1
ATOM 1643 N N . LEU A 1 208 ? 10.566 -3.987 -19.227 1.00 97.88 208 LEU A N 1
ATOM 1644 C CA . LEU A 1 208 ? 10.936 -4.946 -20.270 1.00 97.88 208 LEU A CA 1
ATOM 1645 C C . LEU A 1 208 ? 10.168 -4.767 -21.588 1.00 97.88 208 LEU A C 1
ATOM 1647 O O . LEU A 1 208 ? 10.509 -5.424 -22.568 1.00 97.88 208 LEU A O 1
ATOM 1651 N N . GLY A 1 209 ? 9.123 -3.936 -21.622 1.00 97.38 209 GLY A N 1
ATOM 1652 C CA . GLY A 1 209 ? 8.187 -3.877 -22.749 1.00 97.38 209 GLY A CA 1
ATOM 1653 C C . GLY A 1 209 ? 7.433 -5.197 -22.969 1.00 97.38 209 GLY A C 1
ATOM 1654 O O . GLY A 1 209 ? 7.183 -5.580 -24.110 1.00 97.38 209 GLY A O 1
ATOM 1655 N N . SER A 1 210 ? 7.129 -5.932 -21.893 1.00 97.81 210 SER A N 1
ATOM 1656 C CA . SER A 1 210 ? 6.524 -7.269 -21.968 1.00 97.81 210 SER A CA 1
ATOM 1657 C C . SER A 1 210 ? 4.999 -7.218 -21.877 1.00 97.81 210 SER A C 1
ATOM 1659 O O . SER A 1 210 ? 4.434 -7.002 -20.803 1.00 97.81 210 SER A O 1
ATOM 1661 N N . GLU A 1 211 ? 4.338 -7.498 -23.001 1.00 97.38 211 GLU A N 1
ATOM 1662 C CA . GLU A 1 211 ? 2.876 -7.612 -23.086 1.00 97.38 211 GLU A CA 1
ATOM 1663 C C . GLU A 1 211 ? 2.330 -8.755 -22.213 1.00 97.38 211 GLU A C 1
ATOM 1665 O O . GLU A 1 211 ? 1.278 -8.633 -21.592 1.00 97.38 211 GLU A O 1
ATOM 1670 N N . GLU A 1 212 ? 3.060 -9.865 -22.101 1.00 97.19 212 GLU A N 1
ATOM 1671 C CA . GLU A 1 212 ? 2.647 -11.002 -21.272 1.00 97.19 212 GLU A CA 1
ATOM 1672 C C . GLU A 1 212 ? 2.552 -10.611 -19.790 1.00 97.19 212 GLU A C 1
ATOM 1674 O O . GLU A 1 212 ? 1.524 -10.833 -19.145 1.00 97.19 212 GLU A O 1
ATOM 1679 N N . LEU A 1 213 ? 3.592 -9.959 -19.258 1.00 97.81 213 LEU A N 1
ATOM 1680 C CA . LEU A 1 213 ? 3.601 -9.482 -17.872 1.00 97.81 213 LEU A CA 1
ATOM 1681 C C . LEU A 1 213 ? 2.517 -8.423 -17.637 1.00 97.81 213 LEU A C 1
ATOM 1683 O O . LEU A 1 213 ? 1.901 -8.397 -16.568 1.00 97.81 213 LEU A O 1
ATOM 1687 N N . LEU A 1 214 ? 2.247 -7.586 -18.642 1.00 97.44 214 LEU A N 1
ATOM 1688 C CA . LEU A 1 214 ? 1.185 -6.586 -18.591 1.00 97.44 214 LEU A CA 1
ATOM 1689 C C . LEU A 1 214 ? -0.196 -7.238 -18.453 1.00 97.44 214 LEU A C 1
ATOM 1691 O O . LEU A 1 214 ? -0.998 -6.841 -17.600 1.00 97.44 214 LEU A O 1
ATOM 1695 N N . GLN A 1 215 ? -0.460 -8.292 -19.228 1.00 96.81 215 GLN A N 1
ATOM 1696 C CA . GLN A 1 215 ? -1.696 -9.063 -19.117 1.00 96.81 215 GLN A CA 1
ATOM 1697 C C . GLN A 1 215 ? -1.822 -9.747 -17.754 1.00 96.81 215 GLN A C 1
ATOM 1699 O O . GLN A 1 215 ? -2.897 -9.696 -17.151 1.00 96.81 215 GLN A O 1
ATOM 1704 N N . LEU A 1 216 ? -0.740 -10.321 -17.218 1.00 95.62 216 LEU A N 1
ATOM 1705 C CA . LEU A 1 216 ? -0.741 -10.920 -15.878 1.00 95.62 216 LEU A CA 1
ATOM 1706 C C . LEU A 1 216 ? -1.037 -9.882 -14.785 1.00 95.62 216 LEU A C 1
ATOM 1708 O O . LEU A 1 216 ? -1.855 -10.138 -13.897 1.00 95.62 216 LEU A O 1
ATOM 1712 N N . ALA A 1 217 ? -0.437 -8.691 -14.864 1.00 96.62 217 ALA A N 1
ATOM 1713 C CA . ALA A 1 217 ? -0.705 -7.597 -13.931 1.00 96.62 217 ALA A CA 1
ATOM 1714 C C . ALA A 1 217 ? -2.175 -7.150 -13.976 1.00 96.62 217 ALA A C 1
ATOM 1716 O O . ALA A 1 217 ? -2.823 -6.964 -12.938 1.00 96.62 217 ALA A O 1
ATOM 1717 N N . ARG A 1 218 ? -2.735 -7.028 -15.185 1.00 95.94 218 ARG A N 1
ATOM 1718 C CA . ARG A 1 218 ? -4.147 -6.687 -15.385 1.00 95.94 218 ARG A CA 1
ATOM 1719 C C . ARG A 1 218 ? -5.074 -7.774 -14.843 1.00 95.94 218 ARG A C 1
ATOM 1721 O O . ARG A 1 218 ? -6.045 -7.451 -14.165 1.00 95.94 218 ARG A O 1
ATOM 1728 N N . GLN A 1 219 ? -4.773 -9.048 -15.085 1.00 93.75 219 GLN A N 1
ATOM 1729 C CA . GLN A 1 219 ? -5.542 -10.172 -14.543 1.00 93.75 219 GLN A CA 1
ATOM 1730 C C . GLN A 1 219 ? -5.533 -10.174 -13.011 1.00 93.75 219 GLN A C 1
ATOM 1732 O O . GLN A 1 219 ? -6.596 -10.266 -12.402 1.00 93.75 219 GLN A O 1
ATOM 1737 N N . ALA A 1 220 ? -4.367 -9.987 -12.384 1.00 92.25 220 ALA A N 1
ATOM 1738 C CA . ALA A 1 220 ? -4.257 -9.873 -10.929 1.00 92.25 220 ALA A CA 1
ATOM 1739 C C . ALA A 1 220 ? -5.088 -8.700 -10.371 1.00 92.25 220 ALA A C 1
ATOM 1741 O O . ALA A 1 220 ? -5.671 -8.810 -9.295 1.00 92.25 220 ALA A O 1
ATOM 1742 N N . THR A 1 221 ? -5.188 -7.602 -11.127 1.00 92.94 221 THR A N 1
ATOM 1743 C CA . THR A 1 221 ? -5.995 -6.423 -10.770 1.00 92.94 221 THR A CA 1
ATOM 1744 C C . THR A 1 221 ? -7.500 -6.653 -10.908 1.00 92.94 221 THR A C 1
ATOM 1746 O O . THR A 1 221 ? -8.280 -6.129 -10.114 1.00 92.94 221 THR A O 1
ATOM 1749 N N . LEU A 1 222 ? -7.929 -7.436 -11.899 1.00 91.81 222 LEU A N 1
ATOM 1750 C CA . LEU A 1 222 ? -9.341 -7.770 -12.118 1.00 91.81 222 LEU A CA 1
ATOM 1751 C C . LEU A 1 222 ? -9.829 -8.928 -11.237 1.00 91.81 222 LEU A C 1
ATOM 1753 O O . LEU A 1 222 ? -11.032 -9.090 -11.072 1.00 91.81 222 LEU A O 1
ATOM 1757 N N . ALA A 1 223 ? -8.915 -9.710 -10.661 1.00 88.81 223 ALA A N 1
ATOM 1758 C CA . ALA A 1 223 ? -9.232 -10.824 -9.768 1.00 88.81 223 ALA A CA 1
ATOM 1759 C C . ALA A 1 223 ? -9.706 -10.390 -8.368 1.00 88.81 223 ALA A C 1
ATOM 1761 O O . ALA A 1 223 ? -10.054 -11.245 -7.555 1.00 88.81 223 ALA A O 1
ATOM 1762 N N . VAL A 1 224 ? -9.690 -9.088 -8.061 1.00 87.56 224 VAL A N 1
ATOM 1763 C CA . VAL A 1 224 ? -10.150 -8.556 -6.775 1.00 87.56 224 VAL A CA 1
ATOM 1764 C C . VAL A 1 224 ? -11.448 -7.770 -6.923 1.00 87.56 224 VAL A C 1
ATOM 1766 O O . VAL A 1 224 ? -11.572 -6.894 -7.780 1.00 87.56 224 VAL A O 1
ATOM 1769 N N . ASP A 1 225 ? -12.394 -8.042 -6.025 1.00 84.12 225 ASP A N 1
ATOM 1770 C CA . ASP A 1 225 ? -13.715 -7.402 -6.029 1.00 84.12 225 ASP A CA 1
ATOM 1771 C C . ASP A 1 225 ? -13.652 -5.925 -5.613 1.00 84.12 225 ASP A C 1
ATOM 1773 O O . ASP A 1 225 ? -14.400 -5.087 -6.113 1.00 84.12 225 ASP A O 1
ATOM 1777 N N . HIS A 1 226 ? -12.732 -5.591 -4.702 1.00 87.44 226 HIS A N 1
ATOM 1778 C CA . HIS A 1 226 ? -12.555 -4.240 -4.182 1.00 87.44 226 HIS A CA 1
ATOM 1779 C C . HIS A 1 226 ? -11.091 -3.801 -4.273 1.00 87.44 226 HIS A C 1
ATOM 1781 O O . HIS A 1 226 ? -10.190 -4.437 -3.720 1.00 87.44 226 HIS A O 1
ATOM 1787 N N . ARG A 1 227 ? -10.862 -2.664 -4.938 1.00 91.25 227 ARG A N 1
ATOM 1788 C CA . ARG A 1 227 ? -9.547 -2.031 -5.068 1.00 91.25 227 ARG A CA 1
ATOM 1789 C C . ARG A 1 227 ? -9.473 -0.799 -4.177 1.00 91.25 227 ARG A C 1
ATOM 1791 O O . ARG A 1 227 ? -9.883 0.287 -4.570 1.00 91.25 227 ARG A O 1
ATOM 1798 N N . ASN A 1 228 ? -8.886 -0.948 -2.998 1.00 91.81 228 ASN A N 1
ATOM 1799 C CA . ASN A 1 228 ? -8.618 0.176 -2.100 1.00 91.81 228 ASN A CA 1
ATOM 1800 C C . ASN A 1 228 ? -7.501 1.101 -2.639 1.00 91.81 228 ASN A C 1
ATOM 1802 O O . ASN A 1 228 ? -6.964 0.885 -3.728 1.00 91.81 228 ASN A O 1
ATOM 1806 N N . GLY A 1 229 ? -7.117 2.130 -1.883 1.00 91.94 229 GLY A N 1
ATOM 1807 C CA . GLY A 1 229 ? -6.109 3.111 -2.298 1.00 91.94 229 GLY A CA 1
ATOM 1808 C C . GLY A 1 229 ? -4.719 2.533 -2.592 1.00 91.94 229 GLY A C 1
ATOM 1809 O O . GLY A 1 229 ? -3.936 3.172 -3.287 1.00 91.94 229 GLY A O 1
ATOM 1810 N N . ALA A 1 230 ? -4.389 1.321 -2.127 1.00 91.06 230 ALA A N 1
ATOM 1811 C CA . ALA A 1 230 ? -3.120 0.669 -2.468 1.00 91.06 230 ALA A CA 1
ATOM 1812 C C . ALA A 1 230 ? -3.001 0.283 -3.948 1.00 91.06 230 ALA A C 1
ATOM 1814 O O . ALA A 1 230 ? -1.889 0.066 -4.421 1.00 91.06 230 ALA A O 1
ATOM 1815 N N . TRP A 1 231 ? -4.120 0.240 -4.671 1.00 94.56 231 TRP A N 1
ATOM 1816 C CA . TRP A 1 231 ? -4.176 -0.104 -6.090 1.00 94.56 231 TRP A CA 1
ATOM 1817 C C . TRP A 1 231 ? -3.971 1.085 -7.027 1.00 94.56 231 TRP A C 1
ATOM 1819 O O . TRP A 1 231 ? -3.649 0.869 -8.189 1.00 94.56 231 TRP A O 1
ATOM 1829 N N . ILE A 1 232 ? -4.093 2.323 -6.533 1.00 95.81 232 ILE A N 1
ATOM 1830 C CA . ILE A 1 232 ? -3.916 3.548 -7.335 1.00 95.81 232 ILE A CA 1
ATOM 1831 C C . ILE A 1 232 ? -2.624 3.531 -8.179 1.00 95.81 232 ILE A C 1
ATOM 1833 O O . ILE A 1 232 ? -2.710 3.812 -9.373 1.00 95.81 232 ILE A O 1
ATOM 1837 N N . PRO A 1 233 ? -1.443 3.156 -7.638 1.00 96.06 233 PRO A N 1
ATOM 1838 C CA . PRO A 1 233 ? -0.210 3.136 -8.427 1.00 96.06 233 PRO A CA 1
ATOM 1839 C C . PRO A 1 233 ? -0.265 2.127 -9.576 1.00 96.06 233 PRO A C 1
ATOM 1841 O O . PRO A 1 233 ? 0.248 2.397 -10.656 1.00 96.06 233 PRO A O 1
ATOM 1844 N N . VAL A 1 234 ? -0.902 0.973 -9.351 1.00 96.44 234 VAL A N 1
ATOM 1845 C CA . VAL A 1 234 ? -1.064 -0.084 -10.358 1.00 96.44 234 VAL A CA 1
ATOM 1846 C C . VAL A 1 234 ? -2.010 0.377 -11.458 1.00 96.44 234 VAL A C 1
ATOM 1848 O O . VAL A 1 234 ? -1.700 0.218 -12.629 1.00 96.44 234 VAL A O 1
ATOM 1851 N N . GLU A 1 235 ? -3.140 0.983 -11.093 1.00 97.00 235 GLU A N 1
ATOM 1852 C CA . GLU A 1 235 ? -4.137 1.473 -12.050 1.00 97.00 235 GLU A CA 1
ATOM 1853 C C . GLU A 1 235 ? -3.562 2.559 -12.963 1.00 97.00 235 GLU A C 1
ATOM 1855 O O . GLU A 1 235 ? -3.709 2.461 -14.178 1.00 97.00 235 GLU A O 1
ATOM 1860 N N . ILE A 1 236 ? -2.846 3.533 -12.389 1.00 97.25 236 ILE A N 1
ATOM 1861 C CA . ILE A 1 236 ? -2.144 4.580 -13.147 1.00 97.25 236 ILE A CA 1
ATOM 1862 C C . ILE A 1 236 ? -1.132 3.964 -14.112 1.00 97.25 236 ILE A C 1
ATOM 1864 O O . ILE A 1 236 ? -1.047 4.364 -15.269 1.00 97.25 236 ILE A O 1
ATOM 1868 N N . LEU A 1 237 ? -0.365 2.986 -13.636 1.00 97.19 237 LEU A N 1
ATOM 1869 C CA . LEU A 1 237 ? 0.670 2.340 -14.424 1.00 97.19 237 LEU A CA 1
ATOM 1870 C C . LEU A 1 237 ? 0.086 1.518 -15.589 1.00 97.19 237 LEU A C 1
ATOM 1872 O O . LEU A 1 237 ? 0.565 1.606 -16.716 1.00 97.19 237 LEU A O 1
ATOM 1876 N N . LEU A 1 238 ? -0.980 0.758 -15.340 1.00 97.69 238 LEU A N 1
ATOM 1877 C CA . LEU A 1 238 ? -1.694 0.016 -16.380 1.00 97.69 238 LEU A CA 1
ATOM 1878 C C . LEU A 1 238 ? -2.335 0.953 -17.414 1.00 97.69 238 LEU A C 1
ATOM 1880 O O . LEU A 1 238 ? -2.274 0.668 -18.608 1.00 97.69 238 LEU A O 1
ATOM 1884 N N . GLU A 1 239 ? -2.926 2.069 -16.977 1.00 96.88 239 GLU A N 1
ATOM 1885 C CA . GLU A 1 239 ? -3.481 3.088 -17.875 1.00 96.88 239 GLU A CA 1
ATOM 1886 C C . GLU A 1 239 ? -2.395 3.713 -18.761 1.00 96.88 239 GLU A C 1
ATOM 1888 O O . GLU A 1 239 ? -2.599 3.836 -19.968 1.00 96.88 239 GLU A O 1
ATOM 1893 N N . GLU A 1 240 ? -1.234 4.052 -18.192 1.00 97.06 240 GLU A N 1
ATOM 1894 C CA . GLU A 1 240 ? -0.094 4.613 -18.931 1.00 97.06 240 GLU A CA 1
ATOM 1895 C C . GLU A 1 240 ? 0.393 3.682 -20.044 1.00 97.06 240 GLU A C 1
ATOM 1897 O O . GLU A 1 240 ? 0.711 4.136 -21.140 1.00 97.06 240 GLU A O 1
ATOM 1902 N N . MET A 1 241 ? 0.391 2.373 -19.793 1.00 97.50 241 MET A N 1
ATOM 1903 C CA . MET A 1 241 ? 0.763 1.368 -20.789 1.00 97.50 241 MET A CA 1
ATOM 1904 C C . MET A 1 241 ? -0.367 1.029 -21.776 1.00 97.50 241 MET A C 1
ATOM 1906 O O . MET A 1 241 ? -0.177 0.170 -22.629 1.00 97.50 241 MET A O 1
ATOM 1910 N N . GLY A 1 242 ? -1.537 1.676 -21.693 1.00 96.62 242 GLY A N 1
ATOM 1911 C CA . GLY A 1 242 ? -2.662 1.466 -22.616 1.00 96.62 242 GLY A CA 1
ATOM 1912 C C . GLY A 1 242 ? -3.630 0.343 -22.224 1.00 96.62 242 GLY A C 1
ATOM 1913 O O . GLY A 1 242 ? -4.475 -0.048 -23.028 1.00 96.62 242 GLY A O 1
ATOM 1914 N N . HIS A 1 243 ? -3.550 -0.165 -20.991 1.00 96.44 243 HIS A N 1
ATOM 1915 C CA . HIS A 1 243 ? -4.357 -1.281 -20.480 1.00 96.44 243 HIS A CA 1
ATOM 1916 C C . HIS A 1 243 ? -5.232 -0.862 -19.288 1.00 96.44 243 HIS A C 1
ATOM 1918 O O . HIS A 1 243 ? -5.148 -1.472 -18.216 1.00 96.44 243 HIS A O 1
ATOM 1924 N N . PRO A 1 244 ? -6.104 0.155 -19.436 1.00 95.25 244 PRO A N 1
ATOM 1925 C CA . PRO A 1 244 ? -6.902 0.646 -18.324 1.00 95.25 244 PRO A CA 1
ATOM 1926 C C . PRO A 1 244 ? -7.794 -0.459 -17.741 1.00 95.25 244 PRO A C 1
ATOM 1928 O O . PRO A 1 244 ? -8.342 -1.319 -18.442 1.00 95.25 244 PRO A O 1
ATOM 1931 N N . VAL A 1 245 ? -7.958 -0.414 -16.423 1.00 93.88 245 VAL A N 1
ATOM 1932 C CA . VAL A 1 245 ? -8.948 -1.205 -15.684 1.00 93.88 245 VAL A CA 1
ATOM 1933 C C . VAL A 1 245 ? -10.137 -0.312 -15.320 1.00 93.88 245 VAL A C 1
ATOM 1935 O O . VAL A 1 245 ? -9.994 0.912 -15.333 1.00 93.88 245 VAL A O 1
ATOM 1938 N N . PRO A 1 246 ? -11.322 -0.872 -15.003 1.00 92.25 246 PRO A N 1
ATOM 1939 C CA . PRO A 1 246 ? -12.464 -0.062 -14.592 1.00 92.25 246 PRO A CA 1
ATOM 1940 C C . PRO A 1 246 ? -12.082 0.906 -13.467 1.00 92.25 246 PRO A C 1
ATOM 1942 O O . PRO A 1 246 ? -11.538 0.485 -12.444 1.00 92.25 246 PRO A O 1
ATOM 1945 N N . SER A 1 247 ? -12.354 2.199 -13.650 1.00 77.25 247 SER A N 1
ATOM 1946 C CA . SER A 1 247 ? -11.992 3.204 -12.651 1.00 77.25 247 SER A CA 1
ATOM 1947 C C . SER A 1 247 ? -12.783 2.964 -11.370 1.00 77.25 247 SER A C 1
ATOM 1949 O O . SER A 1 247 ? -14.014 2.968 -11.382 1.00 77.25 247 SER A O 1
ATOM 1951 N N . ALA A 1 248 ? -12.084 2.792 -10.252 1.00 86.31 248 ALA A N 1
ATOM 1952 C CA . ALA A 1 248 ? -12.701 2.959 -8.944 1.00 86.31 248 ALA A CA 1
ATOM 1953 C C . ALA A 1 248 ? -12.829 4.461 -8.648 1.00 86.31 248 ALA A C 1
ATOM 1955 O O . ALA A 1 248 ? -11.983 5.258 -9.062 1.00 86.31 248 ALA A O 1
ATOM 1956 N N . GLN A 1 249 ? -13.907 4.863 -7.975 1.00 90.44 249 GLN A N 1
ATOM 1957 C CA . GLN A 1 249 ? -14.114 6.264 -7.613 1.00 90.44 249 GLN A CA 1
ATOM 1958 C C . GLN A 1 249 ? -13.085 6.698 -6.563 1.00 90.44 249 GLN A C 1
ATOM 1960 O O . GLN A 1 249 ? -12.781 5.947 -5.638 1.00 90.44 249 GLN A O 1
ATOM 1965 N N . VAL A 1 250 ? -12.542 7.910 -6.716 1.00 95.44 250 VAL A N 1
ATOM 1966 C CA . VAL A 1 250 ? -11.560 8.496 -5.794 1.00 95.44 250 VAL A CA 1
ATOM 1967 C C . VAL A 1 250 ? -11.909 9.953 -5.535 1.00 95.44 250 VAL A C 1
ATOM 1969 O O . VAL A 1 250 ? -12.141 10.721 -6.467 1.00 95.44 250 VAL A O 1
ATOM 1972 N N . GLN A 1 251 ? -11.904 10.354 -4.267 1.00 96.69 251 GLN A N 1
ATOM 1973 C CA . GLN A 1 251 ? -12.003 11.756 -3.873 1.00 96.69 251 GLN A CA 1
ATOM 1974 C C . GLN A 1 251 ? -10.602 12.371 -3.806 1.00 96.69 251 GLN A C 1
ATOM 1976 O O . GLN A 1 251 ? -10.026 12.480 -2.727 1.00 96.69 251 GLN A O 1
ATOM 1981 N N . TRP A 1 252 ? -10.033 12.753 -4.946 1.00 96.50 252 TRP A N 1
ATOM 1982 C CA . TRP A 1 252 ? -8.684 13.330 -4.996 1.00 96.50 252 TRP A CA 1
ATOM 1983 C C . TRP A 1 252 ? -8.568 14.663 -4.232 1.00 96.50 252 TRP A C 1
ATOM 1985 O O . TRP A 1 252 ? -9.504 15.471 -4.267 1.00 96.50 252 TRP A O 1
ATOM 1995 N N . ILE A 1 253 ? -7.434 14.916 -3.566 1.00 97.44 253 ILE A N 1
ATOM 1996 C CA . ILE A 1 253 ? -7.113 16.247 -3.025 1.00 97.44 253 ILE A CA 1
ATOM 1997 C C . ILE A 1 253 ? -6.627 17.126 -4.177 1.00 97.44 253 ILE A C 1
ATOM 1999 O O . ILE A 1 253 ? -7.246 18.147 -4.472 1.00 97.44 253 ILE A O 1
ATOM 2003 N N . ASP A 1 254 ? -5.587 16.667 -4.874 1.00 96.69 254 ASP A N 1
ATOM 2004 C CA . ASP A 1 254 ? -5.065 17.302 -6.084 1.00 96.69 254 ASP A CA 1
ATOM 2005 C C . ASP A 1 254 ? -5.815 16.854 -7.350 1.00 96.69 254 ASP A C 1
ATOM 2007 O O . ASP A 1 254 ? -6.670 15.970 -7.328 1.00 96.69 254 ASP A O 1
ATOM 2011 N N . SER A 1 255 ? -5.495 17.451 -8.502 1.00 96.88 255 SER A N 1
ATOM 2012 C CA . SER A 1 255 ? -6.021 16.954 -9.776 1.00 96.88 255 SER A CA 1
ATOM 2013 C C . SER A 1 255 ? -5.506 15.537 -10.073 1.00 96.88 255 SER A C 1
ATOM 2015 O O . SER A 1 255 ? -4.344 15.216 -9.806 1.00 96.88 255 SER A O 1
ATOM 2017 N N . GLN A 1 256 ? -6.342 14.693 -10.689 1.00 95.44 256 GLN A N 1
ATOM 2018 C CA . GLN A 1 256 ? -5.936 13.338 -11.087 1.00 95.44 256 GLN A CA 1
ATOM 2019 C C . GLN A 1 256 ? -4.720 13.353 -12.028 1.00 95.44 256 GLN A C 1
ATOM 2021 O O . GLN A 1 256 ? -3.861 12.481 -11.927 1.00 95.44 256 GLN A O 1
ATOM 2026 N N . ALA A 1 257 ? -4.611 14.361 -12.901 1.00 96.75 257 ALA A N 1
ATOM 2027 C CA . ALA A 1 257 ? -3.466 14.529 -13.793 1.00 96.75 257 ALA A CA 1
ATOM 2028 C C . ALA A 1 257 ? -2.157 14.737 -13.012 1.00 96.75 257 ALA A C 1
ATOM 2030 O O . ALA A 1 257 ? -1.167 14.066 -13.290 1.00 96.75 257 ALA A O 1
ATOM 2031 N N . SER A 1 258 ? -2.170 15.590 -11.983 1.00 98.12 258 SER A N 1
ATOM 2032 C CA . SER A 1 258 ? -1.003 15.824 -11.121 1.00 98.12 258 SER A CA 1
ATOM 2033 C C . SER A 1 258 ? -0.612 14.575 -10.330 1.00 98.12 258 SER A C 1
ATOM 2035 O O . SER A 1 258 ? 0.568 14.258 -10.197 1.00 98.12 258 SER A O 1
ATOM 2037 N N . VAL A 1 259 ? -1.598 13.831 -9.817 1.00 97.62 259 VAL A N 1
ATOM 2038 C CA . VAL A 1 259 ? -1.343 12.561 -9.120 1.00 97.62 259 VAL A CA 1
ATOM 2039 C C . VAL A 1 259 ? -0.726 11.530 -10.070 1.00 97.62 259 VAL A C 1
ATOM 2041 O O . VAL A 1 259 ? 0.247 10.868 -9.702 1.00 97.62 259 VAL A O 1
ATOM 2044 N N . ARG A 1 260 ? -1.252 11.415 -11.297 1.00 97.56 260 ARG A N 1
ATOM 2045 C CA . ARG A 1 260 ? -0.705 10.545 -12.346 1.00 97.56 260 ARG A CA 1
ATOM 2046 C C . ARG A 1 260 ? 0.747 10.892 -12.642 1.00 97.56 260 ARG A C 1
ATOM 2048 O O . ARG A 1 260 ? 1.597 10.014 -12.556 1.00 97.56 260 ARG A O 1
ATOM 2055 N N . GLU A 1 261 ? 1.040 12.159 -12.916 1.00 98.44 261 GLU A N 1
ATOM 2056 C CA . GLU A 1 261 ? 2.395 12.634 -13.212 1.00 98.44 261 GLU A CA 1
ATOM 2057 C C . GLU A 1 261 ? 3.396 12.268 -12.103 1.00 98.44 261 GLU A C 1
ATOM 2059 O O . GLU A 1 261 ? 4.481 11.747 -12.384 1.00 98.44 261 GLU A O 1
ATOM 2064 N N . ARG A 1 262 ? 3.019 12.455 -10.830 1.00 98.31 262 ARG A N 1
ATOM 2065 C CA . ARG A 1 262 ? 3.865 12.077 -9.687 1.00 98.31 262 ARG A CA 1
ATOM 2066 C C . ARG A 1 262 ? 4.148 10.579 -9.643 1.00 98.31 262 ARG A C 1
ATOM 2068 O O . ARG A 1 262 ? 5.298 10.179 -9.466 1.00 98.31 262 ARG A O 1
ATOM 2075 N N . TRP A 1 263 ? 3.129 9.744 -9.828 1.00 98.31 263 TRP A N 1
ATOM 2076 C CA . TRP A 1 263 ? 3.310 8.291 -9.839 1.00 98.31 263 TRP A CA 1
ATOM 2077 C C . TRP A 1 263 ? 4.151 7.806 -11.016 1.00 98.31 263 TRP A C 1
ATOM 2079 O O . TRP A 1 263 ? 5.040 6.980 -10.819 1.00 98.31 263 TRP A O 1
ATOM 2089 N N . ILE A 1 264 ? 3.924 8.346 -12.213 1.00 98.50 264 ILE A N 1
ATOM 2090 C CA . ILE A 1 264 ? 4.740 8.060 -13.399 1.00 98.50 264 ILE A CA 1
ATOM 2091 C C . ILE A 1 264 ? 6.198 8.444 -13.160 1.00 98.50 264 ILE A C 1
ATOM 2093 O O . ILE A 1 264 ? 7.089 7.640 -13.420 1.00 98.50 264 ILE A O 1
ATOM 2097 N N . THR A 1 265 ? 6.448 9.605 -12.558 1.00 98.56 265 THR A N 1
ATOM 2098 C CA . THR A 1 265 ? 7.803 10.032 -12.187 1.00 98.56 265 THR A CA 1
ATOM 2099 C C . THR A 1 265 ? 8.470 9.047 -11.223 1.00 98.56 265 THR A C 1
ATOM 2101 O O . THR A 1 265 ? 9.612 8.640 -11.442 1.00 98.56 265 THR A O 1
ATOM 2104 N N . LEU A 1 266 ? 7.760 8.621 -10.171 1.00 98.50 266 LEU A N 1
ATOM 2105 C CA . LEU A 1 266 ? 8.279 7.651 -9.201 1.00 98.50 266 LEU A CA 1
ATOM 2106 C C . LEU A 1 266 ? 8.600 6.298 -9.847 1.00 98.50 266 LEU A C 1
ATOM 2108 O O . LEU A 1 266 ? 9.668 5.743 -9.597 1.00 98.50 266 LEU A O 1
ATOM 2112 N N . HIS A 1 267 ? 7.702 5.770 -10.677 1.00 98.56 267 HIS A N 1
ATOM 2113 C CA . HIS A 1 267 ? 7.902 4.492 -11.357 1.00 98.56 267 HIS A CA 1
ATOM 2114 C C . HIS A 1 267 ? 9.066 4.537 -12.349 1.00 98.56 267 HIS A C 1
ATOM 2116 O O . HIS A 1 267 ? 9.931 3.664 -12.293 1.00 98.56 267 HIS A O 1
ATOM 2122 N N . SER A 1 268 ? 9.146 5.576 -13.187 1.00 98.62 268 SER A N 1
ATOM 2123 C CA . SER A 1 268 ? 10.273 5.777 -14.104 1.00 98.62 268 SER A CA 1
ATOM 2124 C C . SER A 1 268 ? 11.600 5.812 -13.349 1.00 98.62 268 SER A C 1
ATOM 2126 O O . SER A 1 268 ? 12.560 5.153 -13.740 1.00 98.62 268 SER A O 1
ATOM 2128 N N . ALA A 1 269 ? 11.650 6.505 -12.207 1.00 98.56 269 ALA A N 1
ATOM 2129 C CA . ALA A 1 269 ? 12.853 6.558 -11.384 1.00 98.56 269 ALA A CA 1
ATOM 2130 C C . ALA A 1 269 ? 13.243 5.184 -10.804 1.00 98.56 269 ALA A C 1
ATOM 2132 O O . ALA A 1 269 ? 14.433 4.893 -10.684 1.00 98.56 269 ALA A O 1
ATOM 2133 N N . VAL A 1 270 ? 12.274 4.333 -10.443 1.00 98.62 270 VAL A N 1
ATOM 2134 C CA . VAL A 1 270 ? 12.548 2.949 -10.012 1.00 98.62 270 VAL A CA 1
ATOM 2135 C C . VAL A 1 270 ? 13.124 2.124 -11.165 1.00 98.62 270 VAL A C 1
ATOM 2137 O O . VAL A 1 270 ? 14.163 1.487 -10.986 1.00 98.62 270 VAL A O 1
ATOM 2140 N N . VAL A 1 271 ? 12.498 2.175 -12.346 1.00 98.69 271 VAL A N 1
ATOM 2141 C CA . VAL A 1 271 ? 12.945 1.429 -13.535 1.00 98.69 271 VAL A CA 1
ATOM 2142 C C . VAL A 1 271 ? 14.367 1.823 -13.930 1.00 98.69 271 VAL A C 1
ATOM 2144 O O . VAL A 1 271 ? 15.202 0.948 -14.146 1.00 98.69 271 VAL A O 1
ATOM 2147 N N . GLU A 1 272 ? 14.680 3.118 -13.962 1.00 98.56 272 GLU A N 1
ATOM 2148 C CA . GLU A 1 272 ? 16.013 3.593 -14.350 1.00 98.56 272 GLU A CA 1
ATOM 2149 C C . GLU A 1 272 ? 17.102 3.207 -13.341 1.00 98.56 272 GLU A C 1
ATOM 2151 O O . GLU A 1 272 ? 18.213 2.838 -13.733 1.00 98.56 272 GLU A O 1
ATOM 2156 N N . ARG A 1 273 ? 16.791 3.190 -12.038 1.00 98.31 273 ARG A N 1
ATOM 2157 C CA . ARG A 1 273 ? 17.717 2.653 -11.027 1.00 98.31 273 ARG A CA 1
ATOM 2158 C C . ARG A 1 273 ? 17.983 1.162 -11.228 1.00 98.31 273 ARG A C 1
ATOM 2160 O O . ARG A 1 273 ? 19.143 0.760 -11.202 1.00 98.31 273 ARG A O 1
ATOM 2167 N N . ALA A 1 274 ? 16.943 0.360 -11.460 1.00 98.31 274 ALA A N 1
ATOM 2168 C CA . ALA A 1 274 ? 17.101 -1.069 -11.734 1.00 98.31 274 ALA A CA 1
ATOM 2169 C C . ALA A 1 274 ? 17.894 -1.317 -13.030 1.00 98.31 274 ALA A C 1
ATOM 2171 O O . ALA A 1 274 ? 18.743 -2.204 -13.076 1.00 98.31 274 ALA A O 1
ATOM 2172 N N . ARG A 1 275 ? 17.672 -0.497 -14.068 1.00 98.25 275 ARG A N 1
ATOM 2173 C CA . ARG A 1 275 ? 18.411 -0.555 -15.340 1.00 98.25 275 ARG A CA 1
ATOM 2174 C C . ARG A 1 275 ? 19.896 -0.284 -15.127 1.00 98.25 275 ARG A C 1
ATOM 2176 O O . ARG A 1 275 ? 20.731 -1.007 -15.657 1.00 98.25 275 ARG A O 1
ATOM 2183 N N . THR A 1 276 ? 20.206 0.735 -14.329 1.00 97.69 276 THR A N 1
ATOM 2184 C CA . THR A 1 276 ? 21.584 1.129 -14.013 1.00 97.69 276 THR A CA 1
ATOM 2185 C C . THR A 1 276 ? 22.294 0.029 -13.224 1.00 97.69 276 THR A C 1
ATOM 2187 O O . THR A 1 276 ? 23.424 -0.321 -13.542 1.00 97.69 276 THR A O 1
ATOM 2190 N N . ALA A 1 277 ? 21.615 -0.560 -12.234 1.00 95.62 277 ALA A N 1
ATOM 2191 C CA . ALA A 1 277 ? 22.151 -1.664 -11.441 1.00 95.62 277 ALA A CA 1
ATOM 2192 C C . ALA A 1 277 ? 22.426 -2.925 -12.279 1.00 95.62 277 ALA A C 1
ATOM 2194 O O . ALA A 1 277 ? 23.413 -3.602 -12.031 1.00 95.62 277 ALA A O 1
ATOM 2195 N N . ALA A 1 278 ? 21.602 -3.219 -13.290 1.00 95.31 278 ALA A N 1
ATOM 2196 C CA . ALA A 1 278 ? 21.798 -4.368 -14.181 1.00 95.31 278 ALA A CA 1
ATOM 2197 C C . ALA A 1 278 ? 22.967 -4.205 -15.175 1.00 95.31 278 ALA A C 1
ATOM 2199 O O . ALA A 1 278 ? 23.368 -5.176 -15.814 1.00 95.31 278 ALA A O 1
ATOM 2200 N N . GLN A 1 279 ? 23.477 -2.982 -15.350 1.00 93.19 279 GLN A N 1
ATOM 2201 C CA . GLN A 1 279 ? 24.601 -2.669 -16.241 1.00 93.19 279 GLN A CA 1
ATOM 2202 C C . GLN A 1 279 ? 25.946 -2.558 -15.504 1.00 93.19 279 GLN A C 1
ATOM 2204 O O . GLN A 1 279 ? 26.978 -2.456 -16.170 1.00 93.19 279 GLN A O 1
ATOM 2209 N N . ALA A 1 280 ? 25.923 -2.529 -14.168 1.00 86.06 280 ALA A N 1
ATOM 2210 C CA . ALA A 1 280 ? 27.094 -2.422 -13.299 1.00 86.06 280 ALA A CA 1
ATOM 2211 C C . ALA A 1 280 ? 27.684 -3.802 -12.979 1.00 86.06 280 ALA A C 1
ATOM 2213 O O . ALA A 1 280 ? 28.932 -3.888 -12.919 1.00 86.06 280 ALA A O 1
#